Protein AF-A0A2V9IJC0-F1 (afdb_monomer)

Foldseek 3Di:
DVLLVLLVVQVVCVLVVPDPPQFDQDAVTNNRPSDCLCVLLVVLQVQLVVCVVVVQHFPDLVQLLVLLVVLVVQLVVLVVQLVVCVVVVNVVSNLSSLQSLQVSLCRSCVRRVSSSVVQLVVLVVSQVSLLVVLLVCCVVVHSHNSNDFDPVCPPPPPVVRSCNRRVSCSNRNRSSSSSSSSSNSSSVSSVVVVVPDPDPPPDD

Solvent-accessible surface area (backbone atoms only — not comparable to full-atom values): 10208 Å² total; per-residue (Å²): 108,69,59,54,53,49,50,51,52,34,52,50,37,38,76,68,63,51,59,75,62,47,33,44,54,41,74,95,28,68,79,22,66,54,43,72,85,55,45,27,62,55,49,16,30,52,51,33,50,54,35,40,73,72,72,54,60,54,90,42,56,68,58,26,37,50,30,8,52,51,11,45,53,41,28,52,53,12,46,54,39,19,50,50,14,52,76,72,72,35,62,70,44,20,52,50,9,28,50,41,12,28,54,16,23,52,44,28,20,75,41,30,53,64,59,30,48,53,30,44,54,48,23,53,64,53,33,55,61,51,49,53,50,24,54,52,28,46,75,68,65,46,89,32,37,59,32,53,69,61,80,91,43,66,87,48,57,68,68,57,42,45,41,66,64,43,49,47,43,44,70,19,35,50,23,10,48,30,19,20,49,9,38,38,40,10,36,50,50,43,46,56,62,55,70,72,53,76,79,77,77,78,83,127

Mean predicted aligned error: 4.52 Å

Radius of gyration: 18.93 Å; Cα contacts (8 Å, |Δi|>4): 298; chains: 1; bounding box: 48×35×63 Å

Structure (mmCIF, N/CA/C/O backbone):
data_AF-A0A2V9IJC0-F1
#
_entry.id   AF-A0A2V9IJC0-F1
#
loop_
_atom_site.group_PDB
_atom_site.id
_atom_site.type_symbol
_atom_site.label_atom_id
_atom_site.label_alt_id
_atom_site.label_comp_id
_atom_site.label_asym_id
_atom_site.label_entity_id
_atom_site.label_seq_id
_atom_site.pdbx_PDB_ins_code
_atom_site.Cartn_x
_atom_site.Cartn_y
_atom_site.Cartn_z
_atom_site.occupancy
_atom_site.B_iso_or_equiv
_atom_site.auth_seq_id
_atom_site.auth_comp_id
_atom_site.auth_asym_id
_atom_site.auth_atom_id
_atom_site.pdbx_PDB_model_num
ATOM 1 N N . MET A 1 1 ? -0.307 -16.601 2.337 1.00 80.44 1 MET A N 1
ATOM 2 C CA . MET A 1 1 ? -0.518 -17.514 1.191 1.00 80.44 1 MET A CA 1
ATOM 3 C C . MET A 1 1 ? -1.522 -16.965 0.185 1.00 80.44 1 MET A C 1
ATOM 5 O O . MET A 1 1 ? -1.150 -16.854 -0.971 1.00 80.44 1 MET A O 1
ATOM 9 N N . ILE A 1 2 ? -2.721 -16.523 0.591 1.00 91.94 2 ILE A N 1
ATOM 10 C CA . ILE A 1 2 ? -3.730 -15.960 -0.338 1.00 91.94 2 ILE A CA 1
ATOM 11 C C . ILE A 1 2 ? -3.166 -14.824 -1.209 1.00 91.94 2 ILE A C 1
ATOM 13 O O . ILE A 1 2 ? -3.323 -14.850 -2.423 1.00 91.94 2 ILE A O 1
ATOM 17 N N . THR A 1 3 ? -2.427 -13.876 -0.625 1.00 92.12 3 THR A N 1
ATOM 18 C CA . THR A 1 3 ? -1.787 -12.786 -1.383 1.00 92.12 3 THR A CA 1
ATOM 19 C C . THR A 1 3 ? -0.851 -13.288 -2.484 1.00 92.12 3 THR A C 1
ATOM 21 O O . THR A 1 3 ? -0.856 -12.740 -3.584 1.00 92.12 3 THR A O 1
ATOM 24 N N . LEU A 1 4 ? -0.066 -14.335 -2.208 1.00 92.00 4 LEU A N 1
ATOM 25 C CA . LEU A 1 4 ? 0.840 -14.932 -3.188 1.00 92.00 4 LEU A CA 1
ATOM 26 C C . LEU A 1 4 ? 0.047 -15.601 -4.313 1.00 92.00 4 LEU A C 1
ATOM 28 O O . LEU A 1 4 ? 0.342 -15.357 -5.475 1.00 92.00 4 LEU A O 1
ATOM 32 N N . VAL A 1 5 ? -0.997 -16.366 -3.980 1.00 96.06 5 VAL A N 1
ATOM 33 C CA . VAL A 1 5 ? -1.873 -17.003 -4.977 1.00 96.06 5 VAL A CA 1
ATOM 34 C C . VAL A 1 5 ? -2.493 -15.960 -5.905 1.00 96.06 5 VAL A C 1
ATOM 36 O O . VAL A 1 5 ? -2.395 -16.100 -7.118 1.00 96.06 5 VAL A O 1
ATOM 39 N N . VAL A 1 6 ? -3.057 -14.877 -5.358 1.00 96.31 6 VAL A N 1
ATOM 40 C CA . VAL A 1 6 ? -3.632 -13.787 -6.167 1.00 96.31 6 VAL A CA 1
ATOM 41 C C . VAL A 1 6 ? -2.565 -13.119 -7.041 1.00 96.31 6 VAL A C 1
ATOM 43 O O . VAL A 1 6 ? -2.828 -12.818 -8.200 1.00 96.31 6 VAL A O 1
ATOM 46 N N . THR A 1 7 ? -1.355 -12.920 -6.511 1.00 95.75 7 THR A N 1
ATOM 47 C CA . THR A 1 7 ? -0.224 -12.328 -7.249 1.00 95.75 7 THR A CA 1
ATOM 48 C C . THR A 1 7 ? 0.199 -13.203 -8.431 1.00 95.75 7 THR A C 1
ATOM 50 O O . THR A 1 7 ? 0.312 -12.708 -9.549 1.00 95.75 7 THR A O 1
ATOM 53 N N . ILE A 1 8 ? 0.379 -14.508 -8.214 1.00 96.38 8 ILE A N 1
ATOM 54 C CA . ILE A 1 8 ? 0.780 -15.448 -9.270 1.00 96.38 8 ILE A CA 1
ATOM 55 C C . ILE A 1 8 ? -0.340 -15.651 -10.291 1.00 96.38 8 ILE A C 1
ATOM 57 O O . ILE A 1 8 ? -0.069 -15.647 -11.486 1.00 96.38 8 ILE A O 1
ATOM 61 N N . LEU A 1 9 ? -1.596 -15.768 -9.850 1.00 97.44 9 LEU A N 1
ATOM 62 C CA . LEU A 1 9 ? -2.740 -15.896 -10.754 1.00 97.44 9 LEU A CA 1
ATOM 63 C C . LEU A 1 9 ? -2.873 -14.667 -11.656 1.00 97.44 9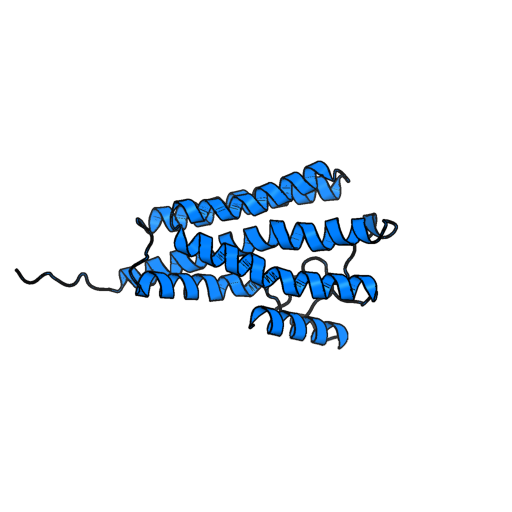 LEU A C 1
ATOM 65 O O . LEU A 1 9 ? -3.092 -14.805 -12.857 1.00 97.44 9 LEU A O 1
ATOM 69 N N . ARG A 1 10 ? -2.702 -13.467 -11.089 1.00 96.56 10 ARG A N 1
ATOM 70 C CA . ARG A 1 10 ? -2.709 -12.227 -11.863 1.00 96.56 10 ARG A CA 1
ATOM 71 C C . ARG A 1 10 ? -1.559 -12.193 -12.868 1.00 96.56 10 ARG A C 1
ATOM 73 O O . ARG A 1 10 ? -1.801 -11.900 -14.033 1.00 96.56 10 ARG A O 1
ATOM 80 N N . LEU A 1 11 ? -0.335 -12.500 -12.429 1.00 96.62 11 LEU A N 1
ATOM 81 C CA . LEU A 1 11 ? 0.834 -12.569 -13.310 1.00 96.62 11 LEU A CA 1
ATOM 82 C C . LEU A 1 11 ? 0.578 -13.523 -14.480 1.00 96.62 11 LEU A C 1
ATOM 84 O O . LEU A 1 11 ? 0.782 -13.154 -15.632 1.00 96.62 11 LEU A O 1
ATOM 88 N N . TYR A 1 12 ? 0.102 -14.730 -14.179 1.00 97.25 12 TYR A N 1
ATOM 89 C CA . TYR A 1 12 ? -0.232 -15.729 -15.183 1.00 97.25 12 TYR A CA 1
ATOM 90 C C . TYR A 1 12 ? -1.291 -15.206 -16.158 1.00 97.25 12 TYR A C 1
ATOM 92 O O . TYR A 1 12 ? -1.081 -15.267 -17.365 1.00 97.25 12 TYR A O 1
ATOM 100 N N . GLY A 1 13 ? -2.382 -14.624 -15.654 1.00 97.00 13 GLY A N 1
ATOM 101 C CA . GLY A 1 13 ? -3.430 -14.053 -16.497 1.00 97.00 13 GLY A CA 1
ATOM 102 C C . GLY A 1 13 ? -2.925 -12.941 -17.421 1.00 97.00 13 GLY A C 1
ATOM 103 O O . GLY A 1 13 ? -3.322 -12.891 -18.581 1.00 97.00 13 GLY A O 1
ATOM 104 N N . GLU A 1 14 ? -2.011 -12.085 -16.956 1.00 96.62 14 GLU A N 1
ATOM 105 C CA . GLU A 1 14 ? -1.386 -11.056 -17.802 1.00 96.62 14 GLU A CA 1
ATOM 106 C C . GLU A 1 14 ? -0.477 -11.658 -18.874 1.00 96.62 14 GLU A C 1
ATOM 108 O O . GLU A 1 14 ? -0.567 -11.261 -20.033 1.00 96.62 14 GLU A O 1
ATOM 113 N N . LEU A 1 15 ? 0.335 -12.658 -18.523 1.00 96.44 15 LEU A N 1
ATOM 114 C CA . LEU A 1 15 ? 1.174 -13.376 -19.489 1.00 96.44 15 LEU A CA 1
ATOM 115 C C . LEU A 1 15 ? 0.344 -14.130 -20.539 1.00 96.44 15 LEU A C 1
ATOM 117 O O . LEU A 1 15 ? 0.795 -14.293 -21.668 1.00 96.44 15 LEU A O 1
ATOM 121 N N . GLN A 1 16 ? -0.860 -14.580 -20.181 1.00 97.31 16 GLN A N 1
ATOM 122 C CA . GLN A 1 16 ? -1.806 -15.228 -21.095 1.00 97.31 16 GLN A CA 1
ATOM 123 C C . GLN A 1 16 ? -2.744 -14.242 -21.813 1.00 97.31 16 GLN A C 1
ATOM 125 O O . GLN A 1 16 ? -3.633 -14.673 -22.544 1.00 97.31 16 GLN A O 1
ATOM 130 N N . GLY A 1 17 ? -2.590 -12.930 -21.604 1.00 95.50 17 GLY A N 1
ATOM 131 C CA . GLY A 1 17 ? -3.407 -11.920 -22.277 1.00 95.50 17 GLY A CA 1
ATOM 132 C C . GLY A 1 17 ? -4.894 -11.963 -21.908 1.00 95.50 17 GLY A C 1
ATOM 133 O O . GLY A 1 17 ? -5.742 -11.684 -22.755 1.00 95.50 17 GLY A O 1
ATOM 134 N N . TRP A 1 18 ? -5.234 -12.324 -20.666 1.00 97.38 18 TRP A N 1
ATOM 135 C CA . TRP A 1 18 ? -6.625 -12.320 -20.200 1.00 97.38 18 TRP A CA 1
ATOM 136 C C . TRP A 1 18 ? -7.278 -10.934 -20.387 1.00 97.38 18 TRP A C 1
ATOM 138 O O . TRP A 1 18 ? -6.604 -9.903 -20.317 1.00 97.38 18 TRP A O 1
ATOM 148 N N . PRO A 1 19 ? -8.599 -10.868 -20.626 1.00 95.25 19 PRO A N 1
ATOM 149 C CA . PRO A 1 19 ? -9.255 -9.608 -20.949 1.00 95.25 19 PRO A CA 1
ATOM 150 C C . PRO A 1 19 ? -9.450 -8.708 -19.720 1.00 95.25 19 PRO A C 1
ATOM 152 O O . PRO A 1 19 ? -9.565 -9.163 -18.577 1.00 95.25 19 PRO A O 1
ATOM 155 N N . LYS A 1 20 ? -9.589 -7.399 -19.966 1.00 93.50 20 LYS A N 1
ATOM 156 C CA . LYS A 1 20 ? -10.142 -6.459 -18.978 1.00 93.50 20 LYS A CA 1
ATOM 157 C C . LYS A 1 20 ? -11.601 -6.846 -18.657 1.00 93.50 20 LYS A C 1
ATOM 159 O O . LYS A 1 20 ? -12.305 -7.296 -19.557 1.00 93.50 20 LYS A O 1
ATOM 164 N N . PRO A 1 21 ? -12.081 -6.654 -17.414 1.00 94.25 21 PRO A N 1
ATOM 165 C CA . PRO A 1 21 ? -11.411 -5.985 -16.294 1.00 94.25 21 PRO A CA 1
ATOM 166 C C . PRO A 1 21 ? -10.588 -6.923 -15.386 1.00 94.25 21 PRO A C 1
ATOM 168 O O . PRO A 1 21 ? -10.133 -6.491 -14.326 1.00 94.25 21 PRO A O 1
ATOM 171 N N . TRP A 1 22 ? -10.397 -8.196 -15.754 1.00 94.25 22 TRP A N 1
ATOM 172 C CA . TRP A 1 22 ? -9.750 -9.186 -14.883 1.00 94.25 22 TRP A CA 1
ATOM 173 C C . TRP A 1 22 ? -8.284 -8.872 -14.621 1.00 94.25 22 TRP A C 1
ATOM 175 O O . TRP A 1 22 ? -7.851 -8.906 -13.469 1.00 94.25 22 TRP A O 1
ATOM 185 N N . VAL A 1 23 ? -7.551 -8.518 -15.676 1.00 95.56 23 VAL A N 1
ATOM 186 C CA . VAL A 1 23 ? -6.142 -8.122 -15.618 1.00 95.56 23 VAL A CA 1
ATOM 187 C C . VAL A 1 23 ? -5.902 -6.810 -16.368 1.00 95.56 23 VAL A C 1
ATOM 189 O O . VAL A 1 23 ? -6.733 -6.364 -17.162 1.00 95.56 23 VAL A O 1
ATOM 192 N N . SER A 1 24 ? -4.772 -6.157 -16.090 1.00 93.19 24 SER A N 1
ATOM 193 C CA . SER A 1 24 ? -4.357 -4.929 -16.771 1.00 93.19 24 SER A CA 1
ATOM 194 C C . SER A 1 24 ? -2.865 -4.698 -16.575 1.00 93.19 24 SER A C 1
ATOM 196 O O . SER A 1 24 ? -2.385 -4.732 -15.442 1.00 93.19 24 SER A O 1
ATOM 198 N N . THR A 1 25 ? -2.169 -4.391 -17.669 1.00 92.19 25 THR A N 1
ATOM 199 C CA . THR A 1 25 ? -0.733 -4.074 -17.701 1.00 92.19 25 THR A CA 1
ATOM 200 C C . THR A 1 25 ? -0.427 -2.604 -17.394 1.00 92.19 25 THR A C 1
ATOM 202 O O . THR A 1 25 ? 0.735 -2.211 -17.350 1.00 92.19 25 THR A O 1
ATOM 205 N N . ALA A 1 26 ? -1.455 -1.775 -17.175 1.00 87.88 26 ALA A N 1
ATOM 206 C CA . ALA A 1 26 ? -1.282 -0.363 -16.843 1.00 87.88 26 ALA A CA 1
ATOM 207 C C . ALA A 1 26 ? -0.565 -0.171 -15.495 1.00 87.88 26 ALA A C 1
ATOM 209 O O . ALA A 1 26 ? -0.690 -1.000 -14.589 1.00 87.88 26 ALA A O 1
ATOM 210 N N . ALA A 1 27 ? 0.113 0.969 -15.334 1.00 80.06 27 ALA A N 1
ATOM 211 C CA . ALA A 1 27 ? 0.754 1.367 -14.082 1.00 80.06 27 ALA A CA 1
ATOM 212 C C . ALA A 1 27 ? -0.215 1.276 -12.888 1.00 80.06 27 ALA A C 1
ATOM 214 O O . ALA A 1 27 ? -1.404 1.594 -12.995 1.00 80.06 27 ALA A O 1
ATOM 215 N N . GLY A 1 28 ? 0.275 0.780 -11.748 1.00 76.50 28 GLY A N 1
ATOM 216 C CA . GLY A 1 28 ? -0.560 0.525 -10.565 1.00 76.50 28 GLY A CA 1
ATOM 217 C C . GLY A 1 28 ? -1.644 -0.546 -10.772 1.00 76.50 28 GLY A C 1
ATOM 218 O O . GLY A 1 28 ? -2.472 -0.773 -9.891 1.00 76.50 28 GLY A O 1
ATOM 219 N N . GLY A 1 29 ? -1.652 -1.219 -11.924 1.00 76.69 29 GLY A N 1
ATOM 220 C CA . GLY A 1 29 ? -2.562 -2.299 -12.255 1.00 76.69 29 GLY A CA 1
ATOM 221 C C . GLY A 1 29 ? -3.944 -1.875 -12.749 1.00 76.69 29 GLY A C 1
ATOM 222 O O . GLY A 1 29 ? -4.801 -2.749 -12.870 1.00 76.69 29 GLY A O 1
ATOM 223 N N . GLY A 1 30 ? -4.182 -0.582 -13.003 1.00 83.56 30 GLY A N 1
ATOM 224 C CA . GLY A 1 30 ? -5.377 -0.058 -13.685 1.00 83.56 30 GLY A CA 1
ATOM 225 C C . GLY A 1 30 ? -6.738 -0.458 -13.100 1.00 83.56 30 GLY A C 1
ATOM 226 O O . GLY A 1 30 ? -7.705 -0.537 -13.849 1.00 83.56 30 GLY A O 1
ATOM 227 N N . GLY A 1 31 ? -6.811 -0.768 -11.801 1.00 86.19 31 GLY A N 1
ATOM 228 C CA . GLY A 1 31 ? -8.049 -1.227 -11.159 1.00 86.19 31 GLY A CA 1
ATOM 229 C C . GLY A 1 31 ? -8.465 -2.661 -11.510 1.00 86.19 31 GLY A C 1
ATOM 230 O O . GLY A 1 31 ? -9.632 -3.001 -11.340 1.00 86.19 31 GLY A O 1
ATOM 231 N N . ALA A 1 32 ? -7.539 -3.498 -11.992 1.00 92.12 32 ALA A N 1
ATOM 232 C CA . ALA A 1 32 ? -7.809 -4.900 -12.304 1.00 92.12 32 ALA A CA 1
ATOM 233 C C . ALA A 1 32 ? -8.462 -5.646 -11.127 1.00 92.12 32 ALA A C 1
ATOM 235 O O . ALA A 1 32 ? -8.029 -5.518 -9.975 1.00 92.12 32 ALA A O 1
ATOM 236 N N . VAL A 1 33 ? -9.481 -6.458 -11.425 1.00 94.19 33 VAL A N 1
ATOM 237 C CA . VAL A 1 33 ? -10.228 -7.230 -10.416 1.00 94.19 33 VAL A CA 1
ATOM 238 C C . VAL A 1 33 ? -9.324 -8.255 -9.733 1.00 94.19 33 VAL A C 1
ATOM 240 O O . VAL A 1 33 ? -9.366 -8.402 -8.510 1.00 94.19 33 VAL A O 1
ATOM 243 N N . LEU A 1 34 ? -8.448 -8.923 -10.491 1.00 93.62 34 LEU A N 1
ATOM 244 C CA . LEU A 1 34 ? -7.412 -9.780 -9.919 1.00 93.62 34 LEU A CA 1
ATOM 245 C C . LEU A 1 34 ? -6.285 -8.899 -9.390 1.00 93.62 34 LEU A C 1
ATOM 247 O O . LEU A 1 34 ? -5.272 -8.697 -10.044 1.00 93.62 34 LEU A O 1
ATOM 251 N N . GLY A 1 35 ? -6.474 -8.340 -8.200 1.00 91.94 35 GLY A N 1
ATOM 252 C CA . GLY A 1 35 ? -5.526 -7.427 -7.581 1.00 91.94 35 GLY A CA 1
ATOM 253 C C . GLY A 1 35 ? -5.479 -7.601 -6.072 1.00 91.94 35 GLY A C 1
ATOM 254 O O . GLY A 1 35 ? -6.496 -7.670 -5.389 1.00 91.94 35 GLY A O 1
ATOM 255 N N . ILE A 1 36 ? -4.274 -7.610 -5.510 1.00 94.31 36 ILE A N 1
ATOM 256 C CA . ILE A 1 36 ? -4.108 -7.650 -4.051 1.00 94.31 36 ILE A CA 1
ATOM 257 C C . ILE A 1 36 ? -4.482 -6.323 -3.369 1.00 94.31 36 ILE A C 1
ATOM 259 O O . ILE A 1 36 ? -4.541 -6.266 -2.143 1.00 94.31 36 ILE A O 1
ATOM 263 N N . SER A 1 37 ? -4.753 -5.265 -4.143 1.00 94.19 37 SER A N 1
ATOM 264 C CA . SER A 1 37 ? -5.287 -3.979 -3.673 1.00 94.19 37 SER A CA 1
ATOM 265 C C . SER A 1 37 ? -6.674 -4.107 -3.038 1.00 94.19 37 SER A C 1
ATOM 267 O O . SER A 1 37 ? -7.031 -3.279 -2.206 1.00 94.19 37 SER A O 1
ATOM 269 N N . TRP A 1 38 ? -7.434 -5.155 -3.369 1.00 96.06 38 TRP A N 1
ATOM 270 C CA . TRP A 1 38 ? -8.763 -5.410 -2.802 1.00 96.06 38 TRP A CA 1
ATOM 271 C C . TRP A 1 38 ? -8.712 -6.152 -1.463 1.00 96.06 38 TRP A C 1
ATOM 273 O O . TRP A 1 38 ? -9.613 -6.030 -0.639 1.00 96.06 38 TRP A O 1
ATOM 283 N N . LEU A 1 39 ? -7.637 -6.899 -1.203 1.00 96.69 39 LEU A N 1
ATOM 284 C CA . LEU A 1 39 ? -7.523 -7.753 -0.021 1.00 96.69 39 LEU A CA 1
ATOM 285 C C . LEU A 1 39 ? -7.628 -7.016 1.329 1.00 96.69 39 LEU A C 1
ATOM 287 O O . LEU A 1 39 ? -8.193 -7.606 2.248 1.00 96.69 39 LEU A O 1
ATOM 291 N N . PRO A 1 40 ? -7.159 -5.762 1.504 1.00 97.94 40 PRO A N 1
ATOM 292 C CA . PRO A 1 40 ? -7.382 -5.012 2.743 1.00 97.94 40 PRO A CA 1
ATOM 293 C C . PRO A 1 40 ? -8.866 -4.818 3.089 1.00 97.94 40 PRO A C 1
ATOM 295 O O . PRO A 1 40 ? -9.206 -4.794 4.268 1.00 97.94 40 PRO A O 1
ATOM 298 N N . ILE A 1 41 ? -9.751 -4.748 2.088 1.00 97.88 41 ILE A N 1
ATOM 299 C CA . ILE A 1 41 ? -11.206 -4.615 2.279 1.00 97.88 41 ILE A CA 1
ATOM 300 C C . ILE A 1 41 ? -11.788 -5.874 2.938 1.00 97.88 41 ILE A C 1
ATOM 302 O O . ILE A 1 41 ? -12.735 -5.783 3.709 1.00 97.88 41 ILE A O 1
ATOM 306 N N . ILE A 1 42 ? -11.194 -7.042 2.674 1.00 97.75 42 ILE A N 1
ATOM 307 C CA . ILE A 1 42 ? -11.632 -8.339 3.208 1.00 97.75 42 ILE A CA 1
ATOM 308 C C . ILE A 1 42 ? -10.906 -8.652 4.522 1.00 97.75 42 ILE A C 1
ATOM 310 O O . ILE A 1 42 ? -11.527 -8.962 5.541 1.00 97.75 42 ILE A O 1
ATOM 314 N N . PHE A 1 43 ? -9.575 -8.555 4.521 1.00 98.00 43 PHE A N 1
ATOM 315 C CA . PHE A 1 43 ? -8.767 -8.929 5.677 1.00 98.00 43 PHE A CA 1
ATOM 316 C C . PHE A 1 43 ? -8.809 -7.905 6.808 1.00 98.00 43 PHE A C 1
ATOM 318 O O . PHE A 1 43 ? -8.650 -8.297 7.959 1.00 98.00 43 PHE A O 1
ATOM 325 N N . GLY A 1 44 ? -9.078 -6.628 6.521 1.00 98.12 44 GLY A N 1
ATOM 326 C CA . GLY A 1 44 ? -9.323 -5.614 7.548 1.00 98.12 44 GLY A CA 1
ATOM 327 C C . GLY A 1 44 ? -10.449 -6.023 8.504 1.00 98.12 44 GLY A C 1
ATOM 328 O O . GLY A 1 44 ? -10.185 -6.213 9.694 1.00 98.12 44 GLY A O 1
ATOM 329 N N . PRO A 1 45 ? -11.678 -6.245 8.000 1.00 98.31 45 PRO A N 1
ATOM 330 C CA . PRO A 1 45 ? -12.787 -6.817 8.762 1.00 98.31 45 PRO A CA 1
ATOM 331 C C . PRO A 1 45 ? -12.459 -8.147 9.429 1.00 98.31 45 PRO A C 1
ATOM 333 O O . PRO A 1 45 ? -12.715 -8.298 10.619 1.00 98.31 45 PRO A O 1
ATOM 336 N N . TYR A 1 46 ? -11.861 -9.094 8.702 1.00 98.19 46 TYR A N 1
ATOM 337 C CA . TYR A 1 46 ? -11.519 -10.403 9.265 1.00 98.19 46 TYR A CA 1
ATOM 338 C C . TYR A 1 46 ? -10.593 -10.289 10.489 1.00 98.19 46 TYR A C 1
ATOM 340 O O . TYR A 1 46 ? -10.877 -10.877 11.534 1.00 98.19 46 TYR A O 1
ATOM 348 N N . PHE A 1 47 ? -9.515 -9.503 10.401 1.00 98.25 47 PHE A N 1
ATOM 349 C CA . PHE A 1 47 ? -8.602 -9.293 11.527 1.00 98.25 47 PHE A CA 1
ATOM 350 C C . PHE A 1 47 ? -9.278 -8.544 12.676 1.00 98.25 47 PHE A C 1
ATOM 352 O O . PHE A 1 47 ? -9.119 -8.939 13.829 1.00 98.25 47 PHE A O 1
ATOM 359 N N . ALA A 1 48 ? -10.066 -7.512 12.377 1.00 97.88 48 ALA A N 1
ATOM 360 C CA . ALA A 1 48 ? -10.775 -6.736 13.391 1.00 97.88 48 ALA A CA 1
ATOM 361 C C . ALA A 1 48 ? -11.802 -7.586 14.166 1.00 97.88 48 ALA A C 1
ATOM 363 O O . ALA A 1 48 ? -11.866 -7.532 15.396 1.00 97.88 48 ALA A O 1
ATOM 364 N N . LEU A 1 49 ? -12.559 -8.437 13.467 1.00 97.19 49 LEU A N 1
ATOM 365 C CA . LEU A 1 49 ? -13.508 -9.366 14.084 1.00 97.19 49 LEU A CA 1
ATOM 366 C C . LEU A 1 49 ? -12.802 -10.445 14.911 1.00 97.19 49 LEU A C 1
ATOM 368 O O . LEU A 1 49 ? -13.263 -10.782 16.000 1.00 97.19 49 LEU A O 1
ATOM 372 N N . LYS A 1 50 ? -11.654 -10.951 14.446 1.00 97.38 50 LYS A N 1
ATOM 373 C CA . LYS A 1 50 ? -10.860 -11.920 15.211 1.00 97.38 50 LYS A CA 1
ATOM 374 C C . LYS A 1 50 ? -10.303 -11.317 16.506 1.00 97.38 50 LYS A C 1
ATOM 376 O O . LYS A 1 50 ? -10.411 -11.950 17.550 1.00 97.38 50 LYS A O 1
ATOM 381 N N . LEU A 1 51 ? -9.763 -10.097 16.444 1.00 97.06 51 LEU A N 1
ATOM 382 C CA . LEU A 1 51 ? -9.244 -9.372 17.612 1.00 97.06 51 LEU A CA 1
ATOM 383 C C . LEU A 1 51 ? -10.355 -9.048 18.619 1.00 97.06 51 LEU A C 1
ATOM 385 O O . LEU A 1 51 ? -10.226 -9.326 19.810 1.00 97.06 51 LEU A O 1
ATOM 389 N N . THR A 1 52 ? -11.491 -8.537 18.143 1.00 95.56 52 THR A N 1
ATOM 390 C CA . THR A 1 52 ? -12.632 -8.250 19.029 1.00 95.56 52 THR A CA 1
ATOM 391 C C . THR A 1 52 ? -13.233 -9.510 19.638 1.00 95.56 52 THR A C 1
ATOM 393 O O . THR A 1 52 ? -13.672 -9.476 20.787 1.00 95.56 52 THR A O 1
ATOM 396 N N . GLY A 1 53 ? -13.217 -10.630 18.910 1.00 93.38 53 GLY A N 1
ATOM 397 C CA . GLY A 1 53 ? -13.594 -11.944 19.426 1.00 93.38 53 GLY A CA 1
ATOM 398 C C . GLY A 1 53 ? -12.727 -12.408 20.601 1.00 93.38 53 GLY A C 1
ATOM 399 O O . GLY A 1 53 ? -13.239 -13.088 21.483 1.00 93.38 53 GLY A O 1
ATOM 400 N N . SER A 1 54 ? -11.459 -11.987 20.662 1.00 94.44 54 SER A N 1
ATOM 401 C CA . SER A 1 54 ? -10.555 -12.233 21.796 1.00 94.44 54 SER A CA 1
ATOM 402 C C . SER A 1 54 ? -10.556 -11.115 22.848 1.00 94.44 54 SER A C 1
ATOM 404 O O . SER A 1 54 ? -9.652 -11.057 23.675 1.00 94.44 54 SER A O 1
ATOM 406 N N . GLY A 1 55 ? -11.530 -10.200 22.814 1.00 92.69 55 GLY A N 1
ATOM 407 C CA . GLY A 1 55 ? -11.636 -9.085 23.763 1.00 92.69 55 GLY A CA 1
ATOM 408 C C . GLY A 1 55 ? -10.742 -7.878 23.452 1.00 92.69 55 GLY A C 1
ATOM 409 O O . GLY A 1 55 ? -10.808 -6.876 24.160 1.00 92.69 55 GLY A O 1
ATOM 410 N N . ASP A 1 56 ? -9.956 -7.924 22.375 1.00 94.12 56 ASP A N 1
ATOM 411 C CA . ASP A 1 56 ? -9.123 -6.810 21.924 1.00 94.12 56 ASP A CA 1
ATOM 412 C C . ASP A 1 56 ? -9.918 -5.944 20.942 1.00 94.12 56 ASP A C 1
ATOM 414 O O . ASP A 1 56 ? -9.992 -6.208 19.742 1.00 94.12 56 ASP A O 1
ATOM 418 N N . ALA A 1 57 ? -10.568 -4.918 21.479 1.00 93.44 57 ALA A N 1
ATOM 419 C CA . ALA A 1 57 ? -11.399 -3.987 20.735 1.00 93.44 57 ALA A CA 1
ATOM 420 C C . ALA A 1 57 ? -10.907 -2.545 20.947 1.00 93.44 57 ALA A C 1
ATOM 422 O O . ALA A 1 57 ? -10.280 -2.249 21.967 1.00 93.44 57 ALA A O 1
ATOM 423 N N . PRO A 1 58 ? -11.214 -1.606 20.033 1.00 93.50 58 PRO A N 1
ATOM 424 C CA . PRO A 1 58 ? -10.827 -0.220 20.232 1.00 93.50 58 PRO A CA 1
ATOM 425 C C . PRO A 1 58 ? -11.566 0.354 21.445 1.00 93.50 58 PRO A C 1
ATOM 427 O O . PRO A 1 58 ? -12.749 0.062 21.657 1.00 93.50 58 PRO A O 1
ATOM 430 N N . ALA A 1 59 ? -10.887 1.231 22.190 1.00 89.69 59 ALA A N 1
ATOM 431 C CA . ALA A 1 59 ? -11.457 1.902 23.362 1.00 89.69 59 ALA A CA 1
ATOM 432 C C . ALA A 1 59 ? -12.714 2.725 23.020 1.00 89.69 59 ALA A C 1
ATOM 434 O O . ALA A 1 59 ? -13.617 2.859 23.837 1.00 89.69 59 ALA A O 1
ATOM 435 N N . GLY A 1 60 ? -12.797 3.247 21.792 1.00 91.44 60 GLY A N 1
ATOM 436 C CA . GLY A 1 60 ? -13.981 3.936 21.291 1.00 91.44 60 GLY A CA 1
ATOM 437 C C . GLY A 1 60 ? -14.132 3.785 19.783 1.00 91.44 60 GLY A C 1
ATOM 438 O O . GLY A 1 60 ? -13.230 4.142 19.022 1.00 91.44 60 GLY A O 1
ATOM 439 N N . ASN A 1 61 ? -15.299 3.305 19.345 1.00 93.00 61 ASN A N 1
ATOM 440 C CA . ASN A 1 61 ? -15.592 3.074 17.926 1.00 93.00 61 ASN A CA 1
ATOM 441 C C . ASN A 1 61 ? -15.495 4.371 17.101 1.00 93.00 61 ASN A C 1
ATOM 443 O O . ASN A 1 61 ? -14.894 4.368 16.032 1.00 93.00 61 ASN A O 1
ATOM 447 N N . GLY A 1 62 ? -16.022 5.490 17.615 1.00 93.69 62 GLY A N 1
ATOM 448 C CA . GLY A 1 62 ? -15.980 6.784 16.921 1.00 93.69 62 GLY A CA 1
ATOM 449 C C . GLY A 1 62 ? -14.554 7.292 16.694 1.00 93.69 62 GLY A C 1
ATOM 450 O O . GLY A 1 62 ? -14.205 7.659 15.577 1.00 93.69 62 GLY A O 1
ATOM 451 N N . LYS A 1 63 ? -13.696 7.224 17.723 1.00 95.50 63 LYS A N 1
ATOM 452 C CA . LYS A 1 63 ? -12.273 7.584 17.607 1.00 95.50 63 LYS A CA 1
ATOM 453 C C . LYS A 1 63 ? -11.542 6.672 16.617 1.00 95.50 63 LYS A C 1
ATOM 455 O O . LYS A 1 63 ? -10.743 7.160 15.825 1.00 95.50 63 LYS A O 1
ATOM 460 N N . ALA A 1 64 ? -11.828 5.369 16.636 1.00 96.81 64 ALA A N 1
ATOM 461 C CA . ALA A 1 64 ? -11.209 4.409 15.724 1.00 96.81 64 ALA A CA 1
ATOM 462 C C . ALA A 1 64 ? -11.588 4.640 14.259 1.00 96.81 64 ALA A C 1
ATOM 464 O O . ALA A 1 64 ? -10.708 4.655 13.397 1.00 96.81 64 ALA A O 1
ATOM 465 N N . ILE A 1 65 ? -12.867 4.894 13.985 1.00 97.88 65 ILE A N 1
ATOM 466 C CA . ILE A 1 65 ? -13.343 5.244 12.643 1.00 97.88 65 ILE A CA 1
ATOM 467 C C . ILE A 1 65 ? -12.747 6.591 12.214 1.00 97.88 65 ILE A C 1
ATOM 469 O O . ILE A 1 65 ? -12.144 6.681 11.147 1.00 97.88 65 ILE A O 1
ATOM 473 N N . GLY A 1 66 ? -12.840 7.617 13.067 1.00 98.06 66 GLY A N 1
ATOM 474 C CA . GLY A 1 66 ? -12.338 8.962 12.779 1.00 98.06 66 GLY A CA 1
ATOM 475 C C . GLY A 1 66 ? -10.845 8.987 12.447 1.00 98.06 66 GLY A C 1
ATOM 476 O O . GLY A 1 66 ? -10.458 9.552 11.429 1.00 98.06 66 GLY A O 1
ATOM 477 N N . LEU A 1 67 ? -10.004 8.307 13.237 1.00 98.25 67 LEU A N 1
ATOM 478 C CA . LEU A 1 67 ? -8.569 8.207 12.942 1.00 98.25 67 LEU A CA 1
ATOM 479 C C . LEU A 1 67 ? -8.266 7.340 11.710 1.00 98.25 67 LEU A C 1
ATOM 481 O O . LEU A 1 67 ? -7.279 7.595 11.024 1.00 98.25 67 LEU A O 1
ATOM 485 N N . SER A 1 68 ? -9.114 6.362 11.382 1.00 98.06 68 SER A N 1
ATOM 486 C CA . SER A 1 68 ? -8.968 5.590 10.140 1.00 98.06 68 SER A CA 1
ATOM 487 C C . SER A 1 68 ? -9.198 6.462 8.901 1.00 98.06 68 SER A C 1
ATOM 489 O O . SER A 1 68 ? -8.400 6.426 7.963 1.00 98.06 68 SER A O 1
ATOM 491 N N . PHE A 1 69 ? -10.226 7.314 8.924 1.00 98.56 69 PHE A N 1
ATOM 492 C CA . PHE A 1 69 ? -10.477 8.291 7.860 1.00 98.56 69 PHE A CA 1
ATOM 493 C C . PHE A 1 69 ? -9.463 9.444 7.845 1.00 98.56 69 PHE A C 1
ATOM 495 O O . PHE A 1 69 ? -9.069 9.884 6.767 1.00 98.56 69 PHE A O 1
ATOM 502 N N . ALA A 1 70 ? -8.969 9.893 9.002 1.00 98.56 70 ALA A N 1
ATOM 503 C CA . ALA A 1 70 ? -7.858 10.847 9.054 1.00 98.56 70 ALA A CA 1
ATOM 504 C C . ALA A 1 70 ? -6.593 10.262 8.398 1.00 98.56 70 ALA A C 1
ATOM 506 O O . ALA A 1 70 ? -5.919 10.947 7.630 1.00 98.56 70 ALA A O 1
ATOM 507 N N . GLY A 1 71 ? -6.321 8.971 8.622 1.00 98.56 71 GLY A N 1
ATOM 508 C CA . GLY A 1 71 ? -5.286 8.226 7.905 1.00 98.56 71 GLY A CA 1
ATOM 509 C C . GLY A 1 71 ? -5.472 8.270 6.388 1.00 98.56 71 GLY A C 1
ATOM 510 O O . GLY A 1 71 ? -4.514 8.516 5.663 1.00 98.56 71 GLY A O 1
ATOM 511 N N . LEU A 1 72 ? -6.703 8.117 5.892 1.00 98.62 72 LEU A N 1
ATOM 512 C CA . LEU A 1 72 ? -6.998 8.238 4.461 1.00 98.62 72 LEU A CA 1
ATOM 513 C C . LEU A 1 72 ? -6.734 9.640 3.919 1.00 98.62 72 LEU A C 1
ATOM 515 O O . LEU A 1 72 ? -6.143 9.761 2.849 1.00 98.62 72 LEU A O 1
ATOM 519 N N . ALA A 1 73 ? -7.108 10.687 4.654 1.00 98.56 73 ALA A N 1
ATOM 520 C CA . ALA A 1 73 ? -6.811 12.057 4.247 1.00 98.56 73 ALA A CA 1
ATOM 521 C C . ALA A 1 73 ? -5.295 12.280 4.096 1.00 98.56 73 ALA A C 1
ATOM 523 O O . ALA A 1 73 ? -4.843 12.775 3.065 1.00 98.56 73 ALA A O 1
ATOM 524 N N . VAL A 1 74 ? -4.495 11.838 5.073 1.00 98.69 74 VAL A N 1
ATOM 525 C CA . VAL A 1 74 ? -3.025 11.949 5.013 1.00 98.69 74 VAL A CA 1
ATOM 526 C C . VAL A 1 74 ? -2.435 11.085 3.896 1.00 98.69 74 VAL A C 1
ATOM 528 O O . VAL A 1 74 ? -1.526 11.533 3.199 1.00 98.69 74 VAL A O 1
ATOM 531 N N . LEU A 1 75 ? -2.977 9.884 3.668 1.00 98.44 75 LEU A N 1
ATOM 532 C CA . LEU A 1 75 ? -2.576 9.019 2.557 1.00 98.44 75 LEU A CA 1
ATOM 533 C C . LEU A 1 75 ? -2.792 9.722 1.208 1.00 98.44 75 LEU A C 1
ATOM 535 O O . LEU A 1 75 ? -1.889 9.742 0.377 1.00 98.44 75 LEU A O 1
ATOM 539 N N . VAL A 1 76 ? -3.960 10.335 1.001 1.00 98.25 76 VAL A N 1
ATOM 540 C CA . VAL A 1 76 ? -4.292 11.070 -0.230 1.00 98.25 76 VAL A CA 1
ATOM 541 C C . VAL A 1 76 ? -3.376 12.282 -0.416 1.00 98.25 76 VAL A C 1
ATOM 543 O O . VAL A 1 76 ? -2.825 12.466 -1.501 1.00 98.25 76 VAL A O 1
ATOM 546 N N . LEU A 1 77 ? -3.145 13.068 0.641 1.00 98.31 77 LEU A N 1
ATOM 547 C CA . LEU A 1 77 ? -2.216 14.205 0.604 1.00 98.31 77 LEU A CA 1
ATOM 548 C C . LEU A 1 77 ? -0.788 13.764 0.252 1.00 98.31 77 LEU A C 1
ATOM 550 O O . LEU A 1 77 ? -0.156 14.369 -0.614 1.00 98.31 77 LEU A O 1
ATOM 554 N N . GLY A 1 78 ? -0.300 12.678 0.856 1.00 98.25 78 GLY A N 1
ATOM 555 C CA . GLY A 1 78 ? 0.991 12.082 0.507 1.00 98.25 78 GLY A CA 1
ATOM 556 C C . GLY A 1 78 ? 1.051 11.628 -0.954 1.00 98.25 78 GLY A C 1
ATOM 557 O O . GLY A 1 78 ? 2.062 11.845 -1.619 1.00 98.25 78 GLY A O 1
ATOM 558 N N . GLY A 1 79 ? -0.050 11.089 -1.484 1.00 96.56 79 GLY A N 1
ATOM 559 C CA . GLY A 1 79 ? -0.185 10.722 -2.895 1.00 96.56 79 GLY A CA 1
ATOM 560 C C . GLY A 1 79 ? -0.051 11.915 -3.841 1.00 96.56 79 GLY A C 1
ATOM 561 O O . GLY A 1 79 ? 0.681 11.827 -4.825 1.00 96.56 79 GLY A O 1
ATOM 562 N N . PHE A 1 80 ? -0.674 13.054 -3.521 1.00 97.44 80 PHE A N 1
ATOM 563 C CA . PHE A 1 80 ? -0.500 14.290 -4.295 1.00 97.44 80 PHE A CA 1
ATOM 564 C C . PHE A 1 80 ? 0.949 14.787 -4.275 1.00 97.44 80 PHE A C 1
ATOM 566 O O . PHE A 1 80 ? 1.474 15.185 -5.316 1.00 97.44 80 PHE A O 1
ATOM 573 N N . VAL A 1 81 ? 1.612 14.737 -3.116 1.00 97.75 81 VAL A N 1
ATOM 574 C CA . VAL A 1 81 ? 3.031 15.109 -2.985 1.00 97.75 81 VAL A CA 1
ATOM 575 C C . VAL A 1 81 ? 3.917 14.172 -3.810 1.00 97.75 81 VAL A C 1
ATOM 577 O O . VAL A 1 81 ? 4.764 14.650 -4.566 1.00 97.75 81 VAL A O 1
ATOM 580 N N . ALA A 1 82 ? 3.680 12.859 -3.724 1.00 95.38 82 ALA A N 1
ATOM 581 C CA . ALA A 1 82 ? 4.425 11.850 -4.470 1.00 95.38 82 ALA A CA 1
ATOM 582 C C . ALA A 1 82 ? 4.259 12.038 -5.983 1.00 95.38 82 ALA A C 1
ATOM 584 O O . ALA A 1 82 ? 5.246 12.086 -6.714 1.00 95.38 82 ALA A O 1
ATOM 585 N N . PHE A 1 83 ? 3.016 12.212 -6.441 1.00 92.56 83 PHE A N 1
ATOM 586 C CA . PHE A 1 83 ? 2.691 12.443 -7.846 1.00 92.56 83 PHE A CA 1
ATOM 587 C C . PHE A 1 83 ? 3.323 13.731 -8.370 1.00 92.56 83 PHE A C 1
ATOM 589 O O . PHE A 1 83 ? 3.953 13.715 -9.427 1.00 92.56 83 PHE A O 1
ATOM 596 N N . LYS A 1 84 ? 3.220 14.833 -7.61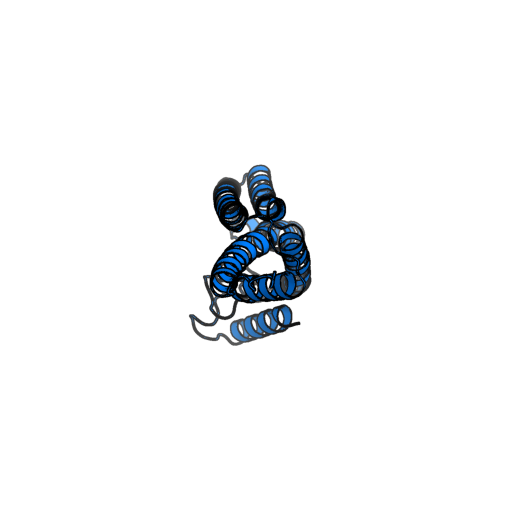5 1.00 94.94 84 LYS A N 1
ATOM 597 C CA . LYS A 1 84 ? 3.864 16.098 -7.975 1.00 94.94 84 LYS A CA 1
ATOM 598 C C . LYS A 1 84 ? 5.373 15.913 -8.109 1.00 94.94 84 LYS A C 1
ATOM 600 O O . LYS A 1 84 ? 5.909 16.237 -9.162 1.0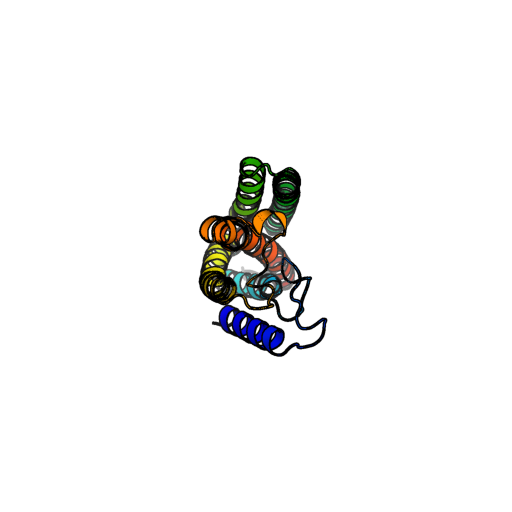0 94.94 84 LYS A O 1
ATOM 605 N N . GLY A 1 85 ? 6.024 15.331 -7.099 1.00 93.12 85 GLY A N 1
ATOM 606 C CA . GLY A 1 85 ? 7.464 15.072 -7.115 1.00 93.12 85 GLY A CA 1
ATOM 607 C C . GLY A 1 85 ? 7.903 14.171 -8.262 1.00 93.12 85 GLY A C 1
ATOM 608 O O . GLY A 1 85 ? 8.889 14.475 -8.928 1.00 93.12 85 GLY A O 1
ATOM 609 N N . ALA A 1 86 ? 7.138 13.117 -8.552 1.00 88.75 86 ALA A N 1
ATOM 610 C CA . ALA A 1 86 ? 7.376 12.285 -9.717 1.00 88.75 86 ALA A CA 1
ATOM 611 C C . ALA A 1 86 ? 7.257 13.134 -10.986 1.00 88.75 86 ALA A C 1
ATOM 613 O O . ALA A 1 86 ? 8.229 13.231 -11.725 1.00 88.75 86 ALA A O 1
ATOM 614 N N . SER A 1 87 ? 6.112 13.782 -11.235 1.00 88.00 87 SER A N 1
ATOM 615 C CA . SER A 1 87 ? 5.818 14.560 -12.455 1.00 88.00 87 SER A CA 1
ATOM 616 C C . SER A 1 87 ? 6.823 15.681 -12.747 1.00 88.00 87 SER A C 1
ATOM 618 O O . SER A 1 87 ? 7.141 15.917 -13.908 1.00 88.00 87 SER A O 1
ATOM 620 N N . SER A 1 88 ? 7.381 16.313 -11.711 1.00 90.00 88 SER A N 1
ATOM 621 C CA . SER A 1 88 ? 8.382 17.378 -11.835 1.00 90.00 88 SER A CA 1
ATOM 622 C C . SER A 1 88 ? 9.829 16.877 -11.916 1.00 90.00 88 SER A C 1
ATOM 624 O O . SER A 1 88 ? 10.747 17.692 -11.948 1.00 90.00 88 SER A O 1
ATOM 626 N N . GLY A 1 89 ? 10.063 15.558 -11.893 1.00 85.75 89 GLY A N 1
ATOM 627 C CA . GLY A 1 89 ? 11.409 14.969 -11.858 1.00 85.75 89 GLY A CA 1
ATOM 628 C C . GLY A 1 89 ? 12.151 15.197 -10.534 1.00 85.75 89 GLY A C 1
ATOM 629 O O . GLY A 1 89 ? 13.369 15.050 -10.462 1.00 85.75 89 GLY A O 1
ATOM 630 N N . THR A 1 90 ? 11.439 15.576 -9.472 1.00 91.94 90 THR A N 1
ATOM 631 C CA . THR A 1 90 ? 12.009 15.886 -8.158 1.00 91.94 90 THR A CA 1
ATOM 632 C C . THR A 1 90 ? 11.944 14.658 -7.248 1.00 91.94 90 THR A C 1
ATOM 634 O O . THR A 1 90 ? 11.040 14.526 -6.419 1.00 91.94 90 THR A O 1
ATOM 637 N N . THR A 1 91 ? 12.929 13.761 -7.363 1.00 89.88 91 THR A N 1
ATOM 638 C CA . THR A 1 91 ? 12.978 12.484 -6.620 1.00 89.88 91 THR A CA 1
ATOM 639 C C . THR A 1 91 ? 12.798 12.652 -5.106 1.00 89.88 91 THR A C 1
ATOM 641 O O . THR A 1 91 ? 12.053 11.896 -4.489 1.00 89.88 91 THR A O 1
ATOM 644 N N . ALA A 1 92 ? 13.405 13.676 -4.496 1.00 93.94 92 ALA A N 1
ATOM 645 C CA . ALA A 1 92 ? 13.263 13.930 -3.059 1.00 93.94 92 ALA A CA 1
ATOM 646 C C . ALA A 1 92 ? 11.806 14.213 -2.645 1.00 93.94 92 ALA A C 1
ATOM 648 O O . ALA A 1 92 ? 11.348 13.726 -1.612 1.00 93.94 92 ALA A O 1
ATOM 649 N N . LEU A 1 93 ? 11.056 14.949 -3.473 1.00 95.94 93 LEU A N 1
ATOM 650 C CA . LEU A 1 93 ? 9.643 15.236 -3.226 1.00 95.94 93 LEU A CA 1
ATOM 651 C C . LEU A 1 93 ? 8.782 13.978 -3.418 1.00 95.94 93 LEU A C 1
ATOM 653 O O . LEU A 1 93 ? 7.853 13.753 -2.644 1.00 95.94 93 LEU A O 1
ATOM 657 N N . ALA A 1 94 ? 9.127 13.124 -4.389 1.00 94.38 94 ALA A N 1
ATOM 658 C CA . ALA A 1 94 ? 8.463 11.835 -4.583 1.00 94.38 94 ALA A CA 1
ATOM 659 C C . ALA A 1 94 ? 8.647 10.912 -3.364 1.00 94.38 94 ALA A C 1
ATOM 661 O O . ALA A 1 94 ? 7.673 10.378 -2.829 1.00 94.38 94 ALA A O 1
ATOM 662 N N . ILE A 1 95 ? 9.887 10.793 -2.872 1.00 95.75 95 ILE A N 1
ATOM 663 C CA . ILE A 1 95 ? 10.224 10.025 -1.665 1.00 95.75 95 ILE A CA 1
ATOM 664 C C . ILE A 1 95 ? 9.489 10.585 -0.445 1.00 95.75 95 ILE A C 1
ATOM 666 O O . ILE A 1 95 ? 8.903 9.812 0.312 1.00 95.75 95 ILE A O 1
ATOM 670 N N . LEU A 1 96 ? 9.466 11.912 -0.267 1.00 97.50 96 LEU A N 1
ATOM 671 C CA . LEU A 1 96 ? 8.718 12.547 0.819 1.00 97.50 96 LEU A CA 1
ATOM 672 C C . LEU A 1 96 ? 7.234 12.167 0.767 1.00 97.50 96 LEU A C 1
ATOM 674 O O . LEU A 1 96 ? 6.665 11.792 1.790 1.00 97.50 96 LEU A O 1
ATOM 678 N N . GLY A 1 97 ? 6.622 12.209 -0.417 1.00 98.00 97 GLY A N 1
ATOM 679 C CA . GLY A 1 97 ? 5.238 11.783 -0.605 1.00 98.00 97 GLY A CA 1
ATOM 680 C C . GLY A 1 97 ? 5.014 10.330 -0.188 1.00 98.00 97 GLY A C 1
ATOM 681 O O . GLY A 1 97 ? 4.126 10.056 0.620 1.00 98.00 97 G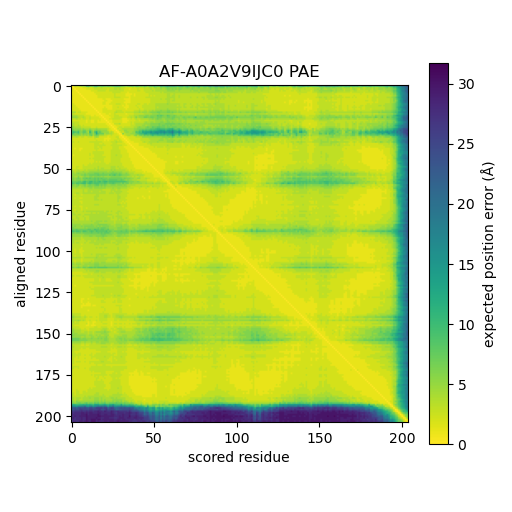LY A O 1
ATOM 682 N N . PHE A 1 98 ? 5.864 9.403 -0.639 1.00 97.81 98 PHE A N 1
ATOM 683 C CA . PHE A 1 98 ? 5.782 7.998 -0.227 1.00 97.81 98 PHE A CA 1
ATOM 684 C C . PHE A 1 98 ? 5.965 7.798 1.282 1.00 97.81 98 PHE A C 1
ATOM 686 O O . PHE A 1 98 ? 5.239 7.004 1.884 1.00 97.81 98 PHE A O 1
ATOM 693 N N . LEU A 1 99 ? 6.879 8.534 1.916 1.00 98.31 99 LEU A N 1
ATOM 694 C CA . LEU A 1 99 ? 7.058 8.496 3.368 1.00 98.31 99 LEU A CA 1
ATOM 695 C C . LEU A 1 99 ? 5.806 8.985 4.101 1.00 98.31 99 LEU A C 1
ATOM 697 O O . LEU A 1 99 ? 5.361 8.326 5.038 1.00 98.31 99 LEU A O 1
ATOM 701 N N . VAL A 1 100 ? 5.189 10.083 3.654 1.00 98.56 100 VAL A N 1
ATOM 702 C CA . VAL A 1 100 ? 3.918 10.571 4.219 1.00 98.56 100 VAL A CA 1
ATOM 703 C C . VAL A 1 100 ? 2.820 9.512 4.081 1.00 98.56 100 VAL A C 1
ATOM 705 O O . VAL A 1 100 ? 2.095 9.250 5.042 1.00 98.56 100 VAL A O 1
ATOM 708 N N . MET A 1 101 ? 2.730 8.845 2.927 1.00 98.62 101 MET A N 1
ATOM 709 C CA . MET A 1 101 ? 1.768 7.758 2.705 1.00 98.62 101 MET A CA 1
ATOM 710 C C . MET A 1 101 ? 2.004 6.563 3.633 1.00 98.62 101 MET A C 1
ATOM 712 O O . MET A 1 101 ? 1.049 5.996 4.163 1.00 98.62 101 MET A O 1
ATOM 716 N N . PHE A 1 102 ? 3.261 6.192 3.869 1.00 98.50 102 PHE A N 1
ATOM 717 C CA . PHE A 1 102 ? 3.613 5.147 4.827 1.00 98.50 102 PHE A CA 1
ATOM 718 C C . PHE A 1 102 ? 3.229 5.543 6.260 1.00 98.50 102 PHE A C 1
ATOM 720 O O . PHE A 1 102 ? 2.573 4.774 6.969 1.00 98.50 102 PHE A O 1
ATOM 727 N N . LEU A 1 103 ? 3.570 6.771 6.667 1.00 98.31 103 LEU A N 1
ATOM 728 C CA . LEU A 1 103 ? 3.260 7.316 7.991 1.00 98.31 103 LEU A CA 1
ATOM 729 C C . LEU A 1 103 ? 1.750 7.427 8.245 1.00 98.31 103 LEU A C 1
ATOM 731 O O . LEU A 1 103 ? 1.308 7.242 9.381 1.00 98.31 103 LEU A O 1
ATOM 735 N N . ALA A 1 104 ? 0.944 7.622 7.199 1.00 98.50 104 ALA A N 1
ATOM 736 C CA . ALA A 1 104 ? -0.514 7.603 7.295 1.00 98.50 104 ALA A CA 1
ATOM 737 C C . ALA A 1 104 ? -1.053 6.296 7.912 1.00 98.50 104 ALA A C 1
ATOM 739 O O . ALA A 1 104 ? -2.027 6.321 8.667 1.00 98.50 104 ALA A O 1
ATOM 740 N N . GLY A 1 105 ? -0.383 5.162 7.671 1.00 97.25 105 GLY A N 1
ATOM 741 C CA . GLY A 1 105 ? -0.730 3.864 8.259 1.00 97.25 105 GLY A CA 1
ATOM 742 C C . GLY A 1 105 ? -0.592 3.803 9.786 1.00 97.25 105 GLY A C 1
ATOM 743 O O . GLY A 1 105 ? -1.201 2.950 10.428 1.00 97.25 105 GLY A O 1
ATOM 744 N N . PHE A 1 106 ? 0.151 4.720 10.407 1.00 98.00 106 PHE A N 1
ATOM 745 C CA . PHE A 1 106 ? 0.307 4.762 11.863 1.00 98.00 106 PHE A CA 1
ATOM 746 C C . PHE A 1 106 ? -0.802 5.559 12.560 1.00 98.00 106 PHE A C 1
ATOM 748 O O . PHE A 1 106 ? -0.997 5.394 13.763 1.00 98.00 106 PHE A O 1
ATOM 755 N N . ILE A 1 107 ? -1.582 6.359 11.826 1.00 98.19 107 ILE A N 1
ATOM 756 C CA . ILE A 1 107 ? -2.676 7.161 12.394 1.00 98.19 107 ILE A CA 1
ATOM 757 C C . ILE A 1 107 ? -3.800 6.268 12.961 1.00 98.19 107 ILE A C 1
ATOM 759 O O . ILE A 1 107 ? -4.134 6.422 14.140 1.00 98.19 107 ILE A O 1
ATOM 763 N N . PRO A 1 108 ? -4.341 5.269 12.226 1.00 96.25 108 PRO A N 1
ATOM 764 C CA . PRO A 1 108 ? -5.371 4.377 12.768 1.00 96.25 108 PRO A CA 1
ATOM 765 C C . PRO A 1 108 ? -4.882 3.562 13.979 1.00 96.25 108 PRO A C 1
ATOM 767 O O . PRO A 1 108 ? -5.651 3.256 14.895 1.00 96.25 108 PRO A O 1
ATOM 770 N N . ARG A 1 109 ? -3.577 3.255 14.025 1.00 94.94 109 ARG A N 1
ATOM 771 C CA . ARG A 1 109 ? -2.932 2.488 15.105 1.00 94.94 109 ARG A CA 1
ATOM 772 C C . ARG A 1 109 ? -3.020 3.189 16.464 1.00 94.94 109 ARG A C 1
ATOM 774 O O . ARG A 1 109 ? -2.993 2.510 17.487 1.00 94.94 109 ARG A O 1
ATOM 781 N N . VAL A 1 110 ? -3.165 4.516 16.492 1.00 96.25 110 VAL A N 1
ATOM 782 C CA . VAL A 1 110 ? -3.361 5.282 17.734 1.00 96.25 110 VAL A CA 1
ATOM 783 C C . VAL A 1 110 ? -4.694 4.934 18.409 1.00 96.25 110 VAL A C 1
ATOM 785 O O . VAL A 1 110 ? -4.775 4.931 19.635 1.00 96.25 110 VAL A O 1
ATOM 788 N N . ALA A 1 111 ? -5.741 4.621 17.639 1.00 94.38 111 ALA A N 1
ATOM 789 C CA . ALA A 1 111 ? -7.031 4.211 18.199 1.00 94.38 111 ALA A CA 1
ATOM 790 C C . ALA A 1 111 ? -7.139 2.702 18.445 1.00 94.38 111 ALA A C 1
ATOM 792 O O . ALA A 1 111 ? -7.851 2.292 19.362 1.00 94.38 111 ALA A O 1
ATOM 793 N N . TRP A 1 112 ? -6.466 1.885 17.630 1.00 97.56 112 TRP A N 1
ATOM 794 C CA . TRP A 1 112 ? -6.479 0.430 17.768 1.00 97.56 112 TRP A CA 1
ATOM 795 C C . TRP A 1 112 ? -5.117 -0.167 17.412 1.00 97.56 112 TRP A C 1
ATOM 797 O O . TRP A 1 112 ? -4.816 -0.496 16.260 1.00 97.56 112 TRP A O 1
ATOM 807 N N . ARG A 1 113 ? -4.264 -0.287 18.432 1.00 97.31 113 ARG A N 1
ATOM 808 C CA . ARG A 1 113 ? -2.855 -0.661 18.262 1.00 97.31 113 ARG A CA 1
ATOM 809 C C . ARG A 1 113 ? -2.676 -2.041 17.640 1.00 97.31 113 ARG A C 1
ATOM 811 O O . ARG A 1 113 ? -1.826 -2.191 16.762 1.00 97.31 113 ARG A O 1
ATOM 818 N N . SER A 1 114 ? -3.434 -3.034 18.090 1.00 98.12 114 SER A N 1
ATOM 819 C CA . SER A 1 114 ? -3.344 -4.411 17.601 1.00 98.12 114 SER A CA 1
ATOM 820 C C . SER A 1 114 ? -3.769 -4.518 16.144 1.00 98.12 114 SER A C 1
ATOM 822 O O . SER A 1 114 ? -2.955 -4.958 15.341 1.00 98.12 114 SER A O 1
ATOM 824 N N . LEU A 1 115 ? -4.945 -4.002 15.766 1.00 98.31 115 LEU A N 1
ATOM 825 C CA . LEU A 1 115 ? -5.393 -3.998 14.367 1.00 98.31 115 LEU A CA 1
ATOM 826 C C . LEU A 1 115 ? -4.378 -3.305 13.447 1.00 98.31 115 LEU A C 1
ATOM 828 O O . LEU A 1 115 ? -3.981 -3.871 12.427 1.00 98.31 115 LEU A O 1
ATOM 832 N N . GLY A 1 116 ? -3.895 -2.120 13.837 1.00 97.88 116 GLY A N 1
ATOM 833 C CA . GLY A 1 116 ? -2.864 -1.409 13.080 1.00 97.88 116 GLY A CA 1
ATOM 834 C C . GLY A 1 116 ? -1.555 -2.201 12.965 1.00 97.88 116 GLY A C 1
ATOM 835 O O . GLY A 1 116 ? -0.924 -2.205 11.911 1.00 97.88 116 GLY A O 1
ATOM 836 N N . THR A 1 117 ? -1.150 -2.918 14.018 1.00 98.25 117 THR A N 1
ATOM 837 C CA . THR A 1 117 ? 0.046 -3.780 13.994 1.00 98.25 117 THR A CA 1
ATOM 838 C C . THR A 1 117 ? -0.152 -4.985 13.082 1.00 98.25 117 THR A C 1
ATOM 840 O O . THR A 1 117 ? 0.712 -5.266 12.253 1.00 98.25 117 THR A O 1
ATOM 843 N N . THR A 1 118 ? -1.290 -5.668 13.194 1.00 98.38 118 THR A N 1
ATOM 844 C CA . THR A 1 118 ? -1.636 -6.821 12.360 1.00 98.38 118 THR A CA 1
ATOM 845 C C . THR A 1 118 ? -1.645 -6.438 10.886 1.00 98.38 118 THR A C 1
ATOM 847 O O . THR A 1 118 ? -1.040 -7.134 10.074 1.00 98.38 118 THR A O 1
ATOM 850 N N . LEU A 1 119 ? -2.265 -5.309 10.538 1.00 98.50 119 LEU A N 1
ATOM 851 C CA . LEU A 1 119 ? -2.302 -4.822 9.162 1.00 98.50 119 LEU A CA 1
ATOM 852 C C . LEU A 1 119 ? -0.931 -4.376 8.651 1.00 98.50 119 LEU A C 1
ATOM 854 O O . LEU A 1 119 ? -0.657 -4.555 7.469 1.00 98.50 119 LEU A O 1
ATOM 858 N N . LEU A 1 120 ? -0.063 -3.832 9.510 1.00 98.25 120 LEU A N 1
ATOM 859 C CA . LEU A 1 120 ? 1.299 -3.450 9.127 1.00 98.25 120 LEU A CA 1
ATOM 860 C C . LEU A 1 120 ? 2.145 -4.689 8.804 1.00 98.25 120 LEU A C 1
ATOM 862 O O . LEU A 1 120 ? 2.781 -4.746 7.752 1.00 98.25 120 LEU A O 1
ATOM 866 N N . VAL A 1 121 ? 2.101 -5.703 9.673 1.00 98.12 121 VAL A N 1
ATOM 867 C CA . VAL A 1 121 ? 2.785 -6.989 9.456 1.00 98.12 121 VAL A CA 1
ATOM 868 C C . VAL A 1 121 ? 2.237 -7.681 8.211 1.00 98.12 121 VAL A C 1
ATOM 870 O O . VAL A 1 121 ? 3.010 -8.118 7.361 1.00 98.12 121 VAL A O 1
ATOM 873 N N . TYR A 1 122 ? 0.909 -7.731 8.066 1.00 98.12 122 TYR A N 1
ATOM 874 C CA . TYR A 1 122 ? 0.261 -8.260 6.869 1.00 98.12 122 TYR A CA 1
ATOM 875 C C . TYR A 1 122 ? 0.686 -7.492 5.613 1.00 98.12 122 TYR A C 1
ATOM 877 O O . TYR A 1 122 ? 1.021 -8.115 4.611 1.00 98.12 122 TYR A O 1
ATOM 885 N N . GLY A 1 123 ? 0.722 -6.159 5.682 1.00 97.69 123 GLY A N 1
ATOM 886 C CA . GLY A 1 123 ? 1.173 -5.280 4.612 1.00 97.69 123 GLY A CA 1
ATOM 887 C C . GLY A 1 123 ? 2.578 -5.642 4.152 1.00 97.69 123 GLY A C 1
ATOM 888 O O . GLY A 1 123 ? 2.755 -5.971 2.989 1.00 97.69 123 GLY A O 1
ATOM 889 N N . PHE A 1 124 ? 3.564 -5.683 5.046 1.00 97.75 124 PHE A N 1
ATOM 890 C CA . PHE A 1 124 ? 4.927 -6.072 4.664 1.00 97.75 124 PHE A CA 1
ATOM 891 C C . PHE A 1 124 ? 5.013 -7.508 4.132 1.00 97.75 124 PHE A C 1
ATOM 893 O O . PHE A 1 124 ? 5.594 -7.737 3.069 1.00 97.75 124 PHE A O 1
ATOM 900 N N . ALA A 1 125 ? 4.377 -8.468 4.809 1.00 97.00 125 ALA A N 1
ATOM 901 C CA . ALA A 1 125 ? 4.370 -9.866 4.380 1.00 97.00 125 ALA A CA 1
ATOM 902 C C . ALA A 1 125 ? 3.733 -10.052 2.990 1.00 97.00 125 ALA A C 1
ATOM 904 O O . ALA A 1 125 ? 4.160 -10.908 2.218 1.00 97.00 125 ALA A O 1
ATOM 905 N N . ALA A 1 126 ? 2.733 -9.236 2.651 1.00 96.62 126 ALA A N 1
ATOM 906 C CA . ALA A 1 126 ? 2.085 -9.225 1.346 1.00 96.62 126 ALA A CA 1
ATOM 907 C C . ALA A 1 126 ? 2.985 -8.673 0.227 1.00 96.62 126 ALA A C 1
ATOM 909 O O . ALA A 1 126 ? 2.821 -9.072 -0.924 1.00 96.62 126 ALA A O 1
ATOM 910 N N . ARG A 1 127 ? 3.918 -7.764 0.540 1.00 97.12 127 ARG A N 1
ATOM 911 C CA . ARG A 1 127 ? 4.733 -7.039 -0.454 1.00 97.12 127 ARG A CA 1
ATOM 912 C C . ARG A 1 127 ? 6.035 -7.736 -0.793 1.00 97.12 127 ARG A C 1
ATOM 914 O O . ARG A 1 127 ? 6.480 -7.617 -1.928 1.00 97.12 127 ARG A O 1
ATOM 921 N N . ILE A 1 128 ? 6.608 -8.507 0.131 1.00 95.75 128 ILE A N 1
ATOM 922 C CA . ILE A 1 128 ? 7.849 -9.252 -0.132 1.00 95.75 128 ILE A CA 1
ATOM 923 C C . ILE A 1 128 ? 7.704 -10.168 -1.365 1.00 95.75 128 ILE A C 1
ATOM 925 O O . ILE A 1 128 ? 8.525 -10.051 -2.274 1.00 95.75 128 ILE A O 1
ATOM 929 N N . PRO A 1 129 ? 6.654 -11.007 -1.495 1.00 95.62 129 PRO A N 1
ATOM 930 C CA . PRO A 1 129 ? 6.500 -11.835 -2.689 1.00 95.62 129 PRO A CA 1
ATOM 931 C C . PRO A 1 129 ? 6.251 -11.021 -3.963 1.00 95.62 129 PRO A C 1
ATOM 933 O O . PRO A 1 129 ? 6.730 -11.389 -5.030 1.00 95.62 129 PRO A O 1
ATOM 936 N N . VAL A 1 130 ? 5.534 -9.898 -3.856 1.00 96.69 130 VAL A N 1
ATOM 937 C CA . VAL A 1 130 ? 5.277 -8.998 -4.990 1.00 96.69 130 VAL A CA 1
ATOM 938 C C . VAL A 1 130 ? 6.581 -8.393 -5.492 1.00 96.69 130 VAL A C 1
ATOM 940 O O . VAL A 1 130 ? 6.808 -8.378 -6.693 1.00 96.69 130 VAL A O 1
ATOM 943 N N . LEU A 1 131 ? 7.464 -7.956 -4.593 1.00 97.50 131 LEU A N 1
ATOM 944 C CA . LEU A 1 131 ? 8.777 -7.424 -4.954 1.00 97.50 131 LEU A CA 1
ATOM 945 C C . LEU A 1 131 ? 9.661 -8.456 -5.640 1.00 97.50 131 LEU A C 1
ATOM 947 O O . LEU A 1 131 ? 10.347 -8.116 -6.599 1.00 97.50 131 LEU A O 1
ATOM 951 N N . ILE A 1 132 ? 9.621 -9.709 -5.185 1.00 97.62 132 ILE A N 1
ATOM 952 C CA . ILE A 1 132 ? 10.334 -10.808 -5.845 1.00 97.62 132 ILE A CA 1
ATOM 953 C C . ILE A 1 132 ? 9.801 -10.993 -7.272 1.00 97.62 132 ILE A C 1
ATOM 955 O O . ILE A 1 132 ? 10.586 -11.054 -8.217 1.00 97.62 132 ILE A O 1
ATOM 959 N N . VAL A 1 133 ? 8.475 -11.016 -7.445 1.00 97.38 133 VAL A N 1
ATOM 960 C CA . VAL A 1 133 ? 7.843 -11.111 -8.771 1.00 97.38 133 VAL A CA 1
ATOM 961 C C . VAL A 1 133 ? 8.214 -9.919 -9.653 1.00 97.38 133 VAL A C 1
ATOM 963 O O . VAL A 1 133 ? 8.597 -10.129 -10.799 1.00 97.38 133 VAL A O 1
ATOM 966 N N . MET A 1 134 ? 8.161 -8.689 -9.133 1.00 97.69 134 MET A N 1
ATOM 967 C CA . MET A 1 134 ? 8.546 -7.484 -9.876 1.00 97.69 134 MET A CA 1
ATOM 968 C C . MET A 1 134 ? 10.019 -7.514 -10.279 1.00 97.69 134 MET A C 1
ATOM 970 O O . MET A 1 134 ? 10.337 -7.230 -11.427 1.00 97.69 134 MET A O 1
ATOM 974 N N . PHE A 1 135 ? 10.919 -7.924 -9.381 1.00 98.19 135 PHE A N 1
ATOM 975 C CA . PHE A 1 135 ? 12.341 -8.058 -9.699 1.00 98.19 135 PHE A CA 1
ATOM 976 C C . PHE A 1 135 ? 12.553 -9.001 -10.888 1.00 98.19 135 PHE A C 1
ATOM 978 O O . PHE A 1 135 ? 13.237 -8.646 -11.847 1.00 98.19 135 PHE A O 1
ATOM 985 N N . ILE A 1 136 ? 11.929 -10.183 -10.851 1.00 98.19 136 ILE A N 1
ATOM 986 C CA . ILE A 1 136 ? 12.023 -11.175 -11.929 1.00 98.19 136 ILE A CA 1
ATOM 987 C C . ILE A 1 136 ? 11.396 -10.630 -13.218 1.00 98.19 136 ILE A C 1
ATOM 989 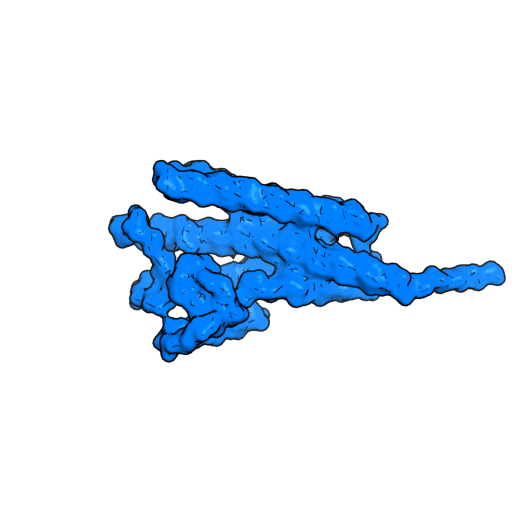O O . ILE A 1 136 ? 12.038 -10.673 -14.264 1.00 98.19 136 ILE A O 1
ATOM 993 N N . ALA A 1 137 ? 10.185 -10.073 -13.144 1.00 97.44 137 ALA A N 1
ATOM 994 C CA . ALA A 1 137 ? 9.461 -9.554 -14.302 1.00 97.44 137 ALA A CA 1
ATOM 995 C C . ALA A 1 137 ? 10.221 -8.416 -14.999 1.00 97.44 137 ALA A C 1
ATOM 997 O O . ALA A 1 137 ? 10.324 -8.411 -16.226 1.00 97.44 137 ALA A O 1
ATOM 998 N N . MET A 1 138 ? 10.786 -7.478 -14.230 1.00 97.00 138 MET A N 1
ATOM 999 C CA . MET A 1 138 ? 11.594 -6.375 -14.758 1.00 97.00 138 MET A CA 1
ATOM 1000 C C . MET A 1 138 ? 12.889 -6.883 -15.399 1.00 97.00 138 MET A C 1
ATOM 1002 O O . MET A 1 138 ? 13.249 -6.432 -16.482 1.00 97.00 138 MET A O 1
ATOM 1006 N N . ARG A 1 139 ? 13.578 -7.852 -14.778 1.00 96.81 139 ARG A N 1
ATOM 1007 C CA . ARG A 1 139 ? 14.795 -8.459 -15.353 1.00 96.81 139 ARG A CA 1
ATOM 1008 C C . ARG A 1 139 ? 14.516 -9.257 -16.623 1.00 96.81 139 ARG A C 1
ATOM 1010 O O . ARG A 1 139 ? 15.366 -9.286 -17.505 1.00 96.81 139 ARG A O 1
ATOM 1017 N N . ALA A 1 140 ? 13.359 -9.907 -16.694 1.00 95.94 140 ALA A N 1
ATOM 1018 C CA . ALA A 1 140 ? 12.942 -10.705 -17.839 1.00 95.94 140 ALA A CA 1
ATOM 1019 C C . ALA A 1 140 ? 12.273 -9.878 -18.952 1.00 95.94 140 ALA A C 1
ATOM 1021 O O . ALA A 1 140 ? 12.009 -10.420 -20.022 1.00 95.94 140 ALA A O 1
ATOM 1022 N N . GLY A 1 141 ? 11.984 -8.592 -18.714 1.00 93.44 141 GLY A N 1
ATOM 1023 C CA . GLY A 1 141 ? 11.352 -7.712 -19.698 1.00 93.44 141 GLY A CA 1
ATOM 1024 C C . GLY A 1 141 ? 9.934 -8.139 -20.081 1.00 93.44 141 GLY A C 1
ATOM 1025 O O . GLY A 1 141 ? 9.524 -7.956 -21.225 1.00 93.44 141 GLY A O 1
ATOM 1026 N N . TRP A 1 142 ? 9.184 -8.753 -19.160 1.00 95.56 142 TRP A N 1
ATOM 1027 C CA . TRP A 1 142 ? 7.824 -9.208 -19.459 1.00 95.56 142 TRP A CA 1
ATOM 1028 C C . TRP A 1 142 ? 6.892 -8.033 -19.782 1.00 95.56 142 TRP A C 1
ATOM 1030 O O . TRP A 1 142 ? 7.066 -6.929 -19.274 1.00 95.56 142 TRP A O 1
ATOM 1040 N N . ALA A 1 143 ? 5.854 -8.265 -20.583 1.00 92.44 143 ALA A N 1
ATOM 1041 C CA . ALA A 1 143 ? 4.824 -7.265 -20.871 1.00 92.44 143 ALA A CA 1
ATOM 1042 C C . ALA A 1 143 ? 3.691 -7.327 -19.826 1.00 92.44 143 ALA A C 1
ATOM 1044 O O . ALA A 1 143 ? 2.550 -7.649 -20.143 1.00 92.44 143 ALA A O 1
ATOM 1045 N N . THR A 1 144 ? 4.016 -7.062 -18.558 1.00 95.56 144 THR A N 1
ATOM 1046 C CA . THR A 1 144 ? 3.082 -7.145 -17.416 1.00 95.56 144 THR A CA 1
ATOM 1047 C C . THR A 1 144 ? 3.113 -5.851 -16.609 1.00 95.56 144 THR A C 1
ATOM 1049 O O . THR A 1 144 ? 4.076 -5.092 -16.700 1.00 95.56 144 THR A O 1
ATOM 1052 N N . HIS A 1 145 ? 2.116 -5.594 -15.760 1.00 94.38 145 HIS A N 1
ATOM 1053 C CA . HIS A 1 145 ? 2.197 -4.421 -14.873 1.00 94.38 145 HIS A CA 1
ATOM 1054 C C . HIS A 1 145 ? 3.330 -4.542 -13.836 1.00 94.38 145 HIS A C 1
ATOM 1056 O O . HIS A 1 145 ? 3.777 -3.528 -13.306 1.00 94.38 145 HIS A O 1
ATOM 1062 N N . TYR A 1 146 ? 3.799 -5.761 -13.535 1.00 95.75 146 TYR A N 1
ATOM 1063 C CA . TYR A 1 146 ? 4.907 -6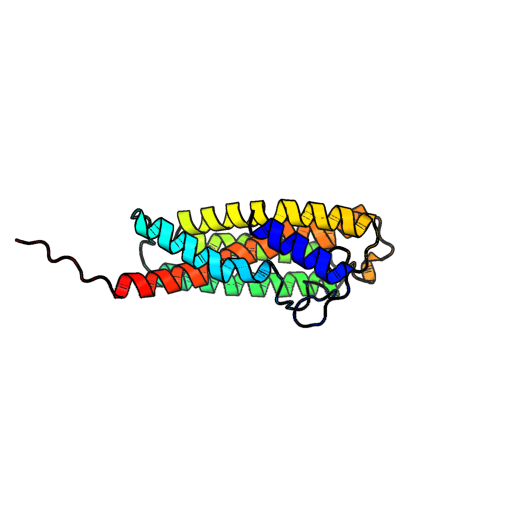.002 -12.600 1.00 95.75 146 TYR A CA 1
ATOM 1064 C C . TYR A 1 146 ? 6.264 -5.532 -13.134 1.00 95.75 146 TYR A C 1
ATOM 1066 O O . TYR A 1 146 ? 7.214 -5.411 -12.366 1.00 95.75 146 TYR A O 1
ATOM 1074 N N . SER A 1 147 ? 6.349 -5.284 -14.436 1.00 95.00 147 SER A N 1
ATOM 1075 C CA . SER A 1 147 ? 7.539 -4.831 -15.153 1.00 95.00 147 SER A CA 1
ATOM 1076 C C . SER A 1 147 ? 7.346 -3.456 -15.791 1.00 95.00 147 SER A C 1
ATOM 1078 O O . SER A 1 147 ? 8.167 -3.038 -16.605 1.00 95.00 147 SER A O 1
ATOM 1080 N N . PHE A 1 148 ? 6.274 -2.747 -15.424 1.00 92.62 148 PHE A N 1
ATOM 1081 C CA . PHE A 1 148 ? 6.045 -1.385 -15.884 1.00 92.62 148 PHE A CA 1
ATOM 1082 C C . PHE A 1 148 ? 7.181 -0.469 -15.411 1.00 92.62 148 PHE A C 1
ATOM 1084 O O . PHE A 1 148 ? 7.546 -0.468 -14.236 1.00 92.62 148 PHE A O 1
ATOM 1091 N N . VAL A 1 149 ? 7.707 0.328 -16.337 1.00 91.81 149 VAL A N 1
ATOM 1092 C CA . VAL A 1 149 ? 8.690 1.380 -16.078 1.00 91.81 149 VAL A CA 1
ATOM 1093 C C . VAL A 1 149 ? 8.177 2.642 -16.753 1.00 91.81 149 VAL A C 1
ATOM 1095 O O . VAL A 1 149 ? 7.847 2.610 -17.942 1.00 91.81 149 VAL A O 1
ATOM 1098 N N . ASP A 1 150 ? 8.095 3.747 -16.012 1.00 88.50 150 ASP A N 1
ATOM 1099 C CA . ASP A 1 150 ? 7.725 5.032 -16.594 1.00 88.50 150 ASP A CA 1
ATOM 1100 C C . ASP A 1 150 ? 8.716 5.410 -17.716 1.00 88.50 150 ASP A C 1
ATOM 1102 O O . ASP A 1 150 ? 9.930 5.250 -17.541 1.00 88.50 150 ASP A O 1
ATOM 1106 N N . PRO A 1 151 ? 8.248 5.944 -18.862 1.00 90.06 151 PRO A N 1
ATOM 1107 C CA . PRO A 1 151 ? 9.121 6.349 -19.965 1.00 90.06 151 PRO A CA 1
ATOM 1108 C C . PRO A 1 151 ? 10.302 7.243 -19.554 1.00 90.06 151 PRO A C 1
ATOM 1110 O O . PRO A 1 151 ? 11.371 7.170 -20.160 1.00 90.06 151 PRO A O 1
ATOM 1113 N N . ARG A 1 152 ? 10.157 8.046 -18.494 1.00 88.31 152 ARG A N 1
ATOM 1114 C CA . ARG A 1 152 ? 11.217 8.916 -17.952 1.00 88.31 152 ARG A CA 1
ATOM 1115 C C . ARG A 1 152 ? 12.378 8.140 -17.333 1.00 88.31 152 ARG A C 1
ATOM 1117 O O . ARG A 1 152 ? 13.484 8.667 -17.243 1.00 88.31 152 ARG A O 1
ATOM 1124 N N . LEU A 1 153 ? 12.139 6.900 -16.914 1.00 90.38 153 LEU A N 1
ATOM 1125 C CA . LEU A 1 153 ? 13.135 5.998 -16.341 1.00 90.38 153 LEU A CA 1
ATOM 1126 C C . LEU A 1 153 ? 13.591 4.914 -17.327 1.00 90.38 153 LEU A C 1
ATOM 1128 O O . LEU A 1 153 ? 14.457 4.114 -16.973 1.00 90.38 153 LEU A O 1
ATOM 1132 N N . ALA A 1 154 ? 13.085 4.898 -18.565 1.00 91.25 154 ALA A N 1
ATOM 1133 C CA . ALA A 1 154 ? 13.379 3.846 -19.543 1.00 91.25 154 ALA A CA 1
ATOM 1134 C C . ALA A 1 154 ? 14.886 3.656 -19.810 1.00 91.25 154 ALA A C 1
ATOM 1136 O O . ALA A 1 154 ? 15.339 2.531 -19.987 1.00 91.25 154 ALA A O 1
ATOM 1137 N N . GLN A 1 155 ? 15.664 4.745 -19.782 1.00 93.12 155 GLN A N 1
ATOM 1138 C CA . GLN A 1 155 ? 17.123 4.728 -19.980 1.00 93.12 155 GLN A CA 1
ATOM 1139 C C . GLN A 1 155 ? 17.923 4.708 -18.667 1.00 93.12 155 GLN A C 1
ATOM 1141 O O . GLN A 1 155 ? 19.153 4.744 -18.677 1.00 93.12 155 GLN A O 1
ATOM 1146 N N . ALA A 1 156 ? 17.248 4.697 -17.516 1.00 94.00 156 ALA A N 1
ATOM 1147 C CA . ALA A 1 156 ? 17.919 4.642 -16.227 1.00 94.00 156 ALA A CA 1
ATOM 1148 C C . ALA A 1 156 ? 18.525 3.247 -15.975 1.00 94.00 156 ALA A C 1
ATOM 1150 O O . ALA A 1 156 ? 17.984 2.245 -16.443 1.00 94.00 156 ALA A O 1
ATOM 1151 N N . PRO A 1 157 ? 19.601 3.140 -15.174 1.00 96.50 157 PRO A N 1
ATOM 1152 C CA . PRO A 1 157 ? 20.109 1.844 -14.736 1.00 96.50 157 PRO A CA 1
ATOM 1153 C C . PRO A 1 157 ? 19.028 1.032 -14.013 1.00 96.50 157 PRO A C 1
ATOM 1155 O O . PRO A 1 157 ? 18.227 1.594 -13.262 1.00 96.50 157 PRO A O 1
ATOM 1158 N N . PHE A 1 158 ? 19.067 -0.296 -14.161 1.00 96.75 158 PHE A N 1
ATOM 1159 C CA . PHE A 1 158 ? 18.083 -1.221 -13.579 1.00 96.75 158 PHE A CA 1
ATOM 1160 C C . PHE A 1 158 ? 17.769 -0.934 -12.104 1.00 96.75 158 PHE A C 1
ATOM 1162 O O . PHE A 1 158 ? 16.609 -0.905 -11.713 1.00 96.75 158 PHE A O 1
ATOM 1169 N N . TRP A 1 159 ? 18.787 -0.677 -11.276 1.00 96.62 159 TRP A N 1
ATOM 1170 C CA . TRP A 1 159 ? 18.573 -0.422 -9.850 1.00 96.62 159 TRP A CA 1
ATOM 1171 C C . TRP A 1 159 ? 17.763 0.840 -9.574 1.00 96.62 159 TRP A C 1
ATOM 1173 O O . TRP A 1 159 ? 16.977 0.852 -8.633 1.00 96.62 159 TRP A O 1
ATOM 1183 N N . LYS A 1 160 ? 17.900 1.874 -10.406 1.00 94.56 160 LYS A N 1
ATOM 1184 C CA . LYS A 1 160 ? 17.082 3.080 -10.283 1.00 94.56 160 LYS A CA 1
ATOM 1185 C C . LYS A 1 160 ? 15.627 2.785 -10.648 1.00 94.56 160 LYS A C 1
ATOM 1187 O O . LYS A 1 160 ? 14.740 3.136 -9.880 1.00 94.56 160 LYS A O 1
ATOM 1192 N N . GLN A 1 161 ? 15.395 2.066 -11.750 1.00 95.25 161 GLN A N 1
ATOM 1193 C CA . GLN A 1 161 ? 14.052 1.619 -12.141 1.00 95.25 161 GLN A CA 1
ATOM 1194 C C . GLN A 1 161 ? 13.411 0.768 -11.039 1.00 95.25 161 GLN A C 1
ATOM 1196 O O . GLN A 1 161 ? 12.309 1.059 -10.589 1.00 95.25 161 GLN A O 1
ATOM 1201 N N . PHE A 1 162 ? 14.121 -0.252 -10.549 1.00 96.94 162 PHE A N 1
ATOM 1202 C CA . PHE A 1 162 ? 13.612 -1.154 -9.520 1.00 96.94 162 PHE A CA 1
ATOM 1203 C C . PHE A 1 162 ? 13.317 -0.425 -8.204 1.00 96.94 162 PHE A C 1
ATOM 1205 O O . PHE A 1 162 ? 12.290 -0.679 -7.576 1.00 96.94 162 PHE A O 1
ATOM 1212 N N . VAL A 1 163 ? 14.182 0.497 -7.772 1.00 95.62 163 VAL A N 1
ATOM 1213 C CA . VAL A 1 163 ? 13.952 1.244 -6.530 1.00 95.62 163 VAL A CA 1
ATOM 1214 C C . VAL A 1 163 ? 12.742 2.171 -6.650 1.00 95.62 163 VAL A C 1
ATOM 1216 O O . VAL A 1 163 ? 11.899 2.173 -5.751 1.00 95.62 163 VAL A O 1
ATOM 1219 N N . GLU A 1 164 ? 12.637 2.933 -7.738 1.00 93.00 164 GLU A N 1
ATOM 1220 C CA . GLU A 1 164 ? 11.593 3.952 -7.899 1.00 93.00 164 GLU A CA 1
ATOM 1221 C C . GLU A 1 164 ? 10.224 3.364 -8.281 1.00 93.00 164 GLU A C 1
ATOM 1223 O O . GLU A 1 164 ? 9.212 3.832 -7.761 1.00 93.00 164 GLU A O 1
ATOM 1228 N N . GLU A 1 165 ? 10.178 2.313 -9.106 1.00 93.00 165 GLU A N 1
ATOM 1229 C CA . GLU A 1 165 ? 8.920 1.735 -9.619 1.00 93.00 165 GLU A CA 1
ATOM 1230 C C . GLU A 1 165 ? 8.438 0.510 -8.828 1.00 93.00 165 GLU A C 1
ATOM 1232 O O . GLU A 1 165 ? 7.237 0.235 -8.770 1.00 93.00 165 GLU A O 1
ATOM 1237 N N . ALA A 1 166 ? 9.348 -0.230 -8.182 1.00 96.00 166 ALA A N 1
ATOM 1238 C CA . ALA A 1 166 ? 8.999 -1.426 -7.412 1.00 96.00 166 ALA A CA 1
ATOM 1239 C C . ALA A 1 166 ? 9.178 -1.216 -5.906 1.00 96.00 166 ALA A C 1
ATOM 1241 O O . ALA A 1 166 ? 8.202 -1.247 -5.153 1.00 96.00 166 ALA A O 1
ATOM 1242 N N . LEU A 1 167 ? 10.406 -0.985 -5.440 1.00 97.12 167 LEU A N 1
ATOM 1243 C CA . LEU A 1 167 ? 10.727 -1.016 -4.012 1.00 97.12 167 LEU A CA 1
ATOM 1244 C C . LEU A 1 167 ? 9.980 0.055 -3.213 1.00 97.12 167 LEU A C 1
ATOM 1246 O O . LEU A 1 167 ? 9.274 -0.280 -2.258 1.00 97.12 167 LEU A O 1
ATOM 1250 N N . LEU A 1 168 ? 10.120 1.327 -3.594 1.00 95.62 168 LEU A N 1
ATOM 1251 C CA . LEU A 1 168 ? 9.523 2.440 -2.855 1.00 95.62 168 LEU A CA 1
ATOM 1252 C C . LEU A 1 168 ? 7.988 2.364 -2.848 1.00 95.62 168 LEU A C 1
ATOM 1254 O O . LEU A 1 168 ? 7.412 2.402 -1.755 1.00 95.62 168 LEU A O 1
ATOM 1258 N N . PRO A 1 169 ? 7.293 2.170 -3.988 1.00 95.25 169 PRO A N 1
ATOM 1259 C CA . PRO A 1 169 ? 5.840 2.070 -3.973 1.00 95.25 169 PRO A CA 1
ATOM 1260 C C . PRO A 1 169 ? 5.346 0.860 -3.170 1.00 95.25 169 PRO A C 1
ATOM 1262 O O . PRO A 1 169 ? 4.395 0.984 -2.396 1.00 95.25 169 PRO A O 1
ATOM 1265 N N . GLN A 1 170 ? 5.973 -0.316 -3.306 1.00 97.31 170 GLN A N 1
ATOM 1266 C CA . GLN A 1 170 ? 5.520 -1.514 -2.587 1.00 97.31 170 GLN A CA 1
ATOM 1267 C C . GLN A 1 170 ? 5.741 -1.404 -1.077 1.00 97.31 170 GLN A C 1
ATOM 1269 O O . GLN A 1 170 ? 4.851 -1.790 -0.319 1.00 97.31 170 GLN A O 1
ATOM 1274 N N . MET A 1 171 ? 6.879 -0.863 -0.634 1.00 97.75 171 MET A N 1
ATOM 1275 C CA . MET A 1 171 ? 7.234 -0.825 0.791 1.00 97.75 171 MET A CA 1
ATOM 1276 C C . MET A 1 171 ? 6.666 0.380 1.540 1.00 97.75 171 MET A C 1
ATOM 1278 O O . MET A 1 171 ? 6.499 0.299 2.756 1.00 97.75 171 MET A O 1
ATOM 1282 N N . LEU A 1 172 ? 6.342 1.473 0.843 1.00 97.69 172 LEU A N 1
ATOM 1283 C CA . LEU A 1 172 ? 5.846 2.701 1.467 1.00 97.69 172 LEU A CA 1
ATOM 1284 C C . LEU A 1 172 ? 4.364 2.934 1.160 1.00 97.69 172 LEU A C 1
ATOM 1286 O O . LEU A 1 172 ? 3.519 2.761 2.043 1.00 97.69 172 LEU A O 1
ATOM 1290 N N . LEU A 1 173 ? 4.038 3.251 -0.099 1.00 96.81 173 LEU A N 1
ATOM 1291 C CA . LEU A 1 173 ? 2.667 3.514 -0.557 1.00 96.81 173 LEU A CA 1
ATOM 1292 C C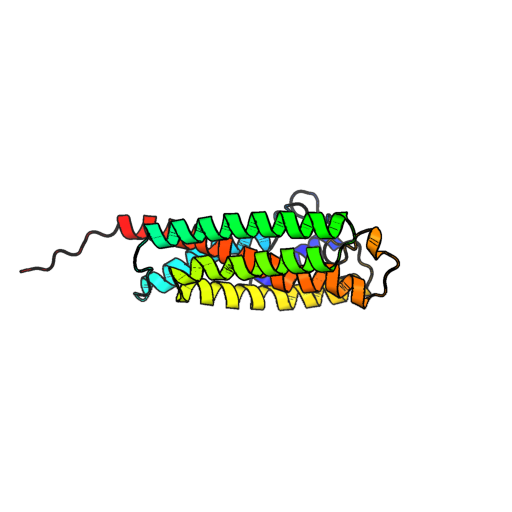 . LEU A 1 173 ? 1.738 2.351 -0.207 1.00 96.81 173 LEU A C 1
ATOM 1294 O O . LEU A 1 173 ? 0.732 2.526 0.482 1.00 96.81 173 LEU A O 1
ATOM 1298 N N . TRP A 1 174 ? 2.058 1.153 -0.694 1.00 97.69 174 TRP A N 1
ATOM 1299 C CA . TRP A 1 174 ? 1.120 0.042 -0.644 1.00 97.69 174 TRP A CA 1
ATOM 1300 C C . TRP A 1 174 ? 0.992 -0.572 0.753 1.00 97.69 174 TRP A C 1
ATOM 1302 O O . TRP A 1 174 ? -0.043 -1.175 1.061 1.00 97.69 174 TRP A O 1
ATOM 1312 N N . VAL A 1 175 ? 2.004 -0.417 1.611 1.00 98.38 175 VAL A N 1
ATOM 1313 C CA . VAL A 1 175 ? 1.898 -0.755 3.038 1.00 98.38 175 VAL A CA 1
ATOM 1314 C C . VAL A 1 175 ? 0.980 0.243 3.740 1.00 98.38 175 VAL A C 1
ATOM 1316 O O . VAL A 1 175 ? 0.008 -0.187 4.362 1.00 98.38 175 VAL A O 1
ATOM 1319 N N . GLY A 1 176 ? 1.207 1.551 3.566 1.00 98.38 176 GLY A N 1
ATOM 1320 C CA . GLY A 1 176 ? 0.341 2.598 4.120 1.00 98.38 176 GLY A CA 1
ATOM 1321 C C . GLY A 1 176 ? -1.123 2.424 3.706 1.00 98.38 176 GLY A C 1
ATOM 1322 O O . GLY A 1 176 ? -2.009 2.361 4.559 1.00 98.38 176 GLY A O 1
ATOM 1323 N N . PHE A 1 177 ? -1.368 2.214 2.408 1.00 98.44 177 PHE A N 1
ATOM 1324 C CA . PHE A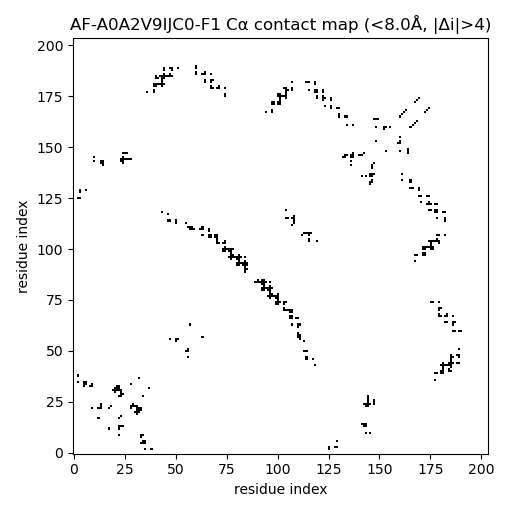 1 177 ? -2.691 1.903 1.859 1.00 98.44 177 PHE A CA 1
ATOM 1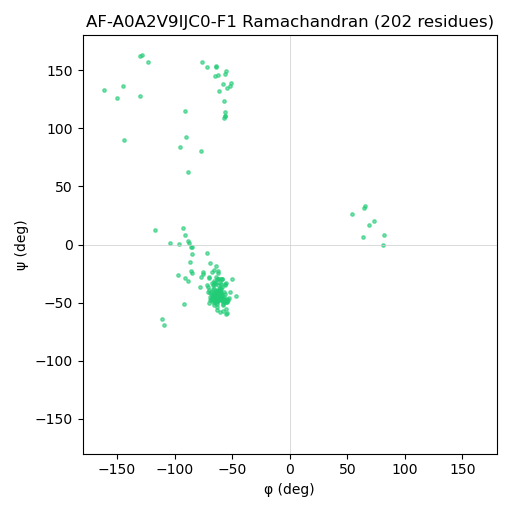325 C C . PHE A 1 177 ? -3.336 0.686 2.536 1.00 98.44 177 PHE A C 1
ATOM 1327 O O . PHE A 1 177 ? -4.498 0.742 2.933 1.00 98.44 177 PHE A O 1
ATOM 1334 N N . THR A 1 178 ? -2.583 -0.406 2.710 1.00 98.44 178 THR A N 1
ATOM 1335 C CA . THR A 1 178 ? -3.097 -1.642 3.325 1.00 98.44 178 THR A CA 1
ATOM 1336 C C . THR A 1 178 ? -3.565 -1.403 4.754 1.00 98.44 178 THR A C 1
ATOM 1338 O O . THR A 1 178 ? -4.641 -1.868 5.134 1.00 98.44 178 THR A O 1
ATOM 1341 N N . VAL A 1 179 ? -2.785 -0.652 5.536 1.00 98.69 179 VAL A N 1
ATOM 1342 C CA . VAL A 1 179 ? -3.139 -0.349 6.925 1.00 98.69 179 VAL A CA 1
ATOM 1343 C C . VAL A 1 179 ? -4.336 0.586 6.998 1.00 98.69 179 VAL A C 1
ATOM 1345 O O . VAL A 1 179 ? -5.278 0.296 7.733 1.00 98.69 179 VAL A O 1
ATOM 1348 N N . VAL A 1 180 ? -4.339 1.670 6.224 1.00 98.75 180 VAL A N 1
ATOM 1349 C CA . VAL A 1 180 ? -5.424 2.659 6.247 1.00 98.75 180 VAL A CA 1
ATOM 1350 C C . VAL A 1 180 ? -6.744 2.038 5.795 1.00 98.75 180 VAL A C 1
ATOM 1352 O O . VAL A 1 180 ? -7.722 2.073 6.540 1.00 98.75 180 VAL A O 1
ATOM 1355 N N . VAL A 1 181 ? -6.773 1.410 4.617 1.00 98.62 181 VAL A N 1
ATOM 1356 C CA . VAL A 1 181 ? -7.999 0.817 4.064 1.00 98.62 181 VAL A CA 1
ATOM 1357 C C . VAL A 1 181 ? -8.477 -0.339 4.934 1.00 98.62 181 VAL A C 1
ATOM 1359 O O . VAL A 1 181 ? -9.650 -0.385 5.300 1.00 98.62 181 VAL A O 1
ATOM 1362 N N . GLY A 1 182 ? -7.569 -1.228 5.348 1.00 98.62 182 GLY A N 1
ATOM 1363 C CA . GLY A 1 182 ? -7.917 -2.314 6.261 1.00 98.62 182 GLY A CA 1
ATOM 1364 C C . GLY A 1 182 ? -8.481 -1.809 7.593 1.00 98.62 182 GLY A C 1
ATOM 1365 O O . GLY A 1 182 ? -9.431 -2.394 8.111 1.00 98.62 182 GLY A O 1
ATOM 1366 N N . SER A 1 183 ? -7.965 -0.694 8.120 1.00 98.56 183 SER A N 1
ATOM 1367 C CA . SER A 1 183 ? -8.478 -0.093 9.358 1.00 98.56 183 SER A CA 1
ATOM 1368 C C . SER A 1 183 ? -9.858 0.530 9.173 1.00 98.56 183 SER A C 1
ATOM 1370 O O . SER A 1 183 ? -10.707 0.359 10.044 1.00 98.56 183 SER A O 1
ATOM 1372 N N . ILE A 1 184 ? -10.128 1.194 8.044 1.00 98.56 184 ILE A N 1
ATOM 1373 C CA . ILE A 1 184 ? -11.459 1.754 7.751 1.00 98.56 184 ILE A CA 1
ATOM 1374 C C . ILE A 1 184 ? -12.509 0.645 7.771 1.00 98.56 184 ILE A C 1
ATOM 1376 O O . ILE A 1 184 ? -13.445 0.691 8.568 1.00 98.56 184 ILE A O 1
ATOM 1380 N N . PHE A 1 185 ? -12.328 -0.389 6.947 1.00 98.56 185 PHE A N 1
ATOM 1381 C CA . PHE A 1 185 ? -13.299 -1.479 6.870 1.00 98.56 185 PHE A CA 1
ATOM 1382 C C . PHE A 1 185 ? -13.360 -2.271 8.183 1.00 98.56 185 PHE A C 1
ATOM 1384 O O . PHE A 1 185 ? -14.450 -2.582 8.663 1.00 98.56 185 PHE A O 1
ATOM 1391 N N . GLY A 1 186 ? -12.213 -2.530 8.818 1.00 97.94 186 GLY A N 1
ATOM 1392 C CA . GLY A 1 186 ? -12.145 -3.226 10.101 1.00 97.94 186 GLY A CA 1
ATOM 1393 C C . GLY A 1 186 ? -12.891 -2.510 11.229 1.00 97.94 186 GLY A C 1
ATOM 1394 O O . GLY A 1 186 ? -13.679 -3.131 11.948 1.00 97.94 186 GLY A O 1
ATOM 1395 N N . THR A 1 187 ? -12.690 -1.199 11.371 1.00 97.69 187 THR A N 1
ATOM 1396 C CA . THR A 1 187 ? -13.329 -0.397 12.428 1.00 97.69 187 THR A CA 1
ATOM 1397 C C . THR A 1 187 ? -14.824 -0.207 12.188 1.00 97.69 187 THR A C 1
ATOM 1399 O O . THR A 1 187 ? -15.600 -0.345 13.135 1.00 97.69 187 THR A O 1
ATOM 1402 N N . VAL A 1 188 ? -15.248 0.029 10.941 1.00 97.12 188 VAL A N 1
ATOM 1403 C CA . VAL A 1 188 ? -16.670 0.156 10.580 1.00 97.12 188 VAL A CA 1
ATOM 1404 C C . VAL A 1 188 ? -17.417 -1.153 10.833 1.00 97.12 188 VAL A C 1
ATOM 1406 O O . VAL A 1 188 ? -18.418 -1.150 11.552 1.00 97.12 188 VAL A O 1
ATOM 1409 N N . VAL A 1 189 ? -16.914 -2.281 10.320 1.00 96.56 189 VAL A N 1
ATOM 1410 C CA . VAL A 1 189 ? -17.557 -3.593 10.512 1.00 96.56 189 VAL A CA 1
ATOM 1411 C C . VAL A 1 189 ? -17.636 -3.952 11.994 1.00 96.56 189 VAL A C 1
ATOM 1413 O O . VAL A 1 189 ? -18.686 -4.382 12.468 1.00 96.56 189 VAL A O 1
ATOM 1416 N N . THR A 1 190 ? -16.568 -3.707 12.756 1.00 94.31 190 THR A N 1
ATOM 1417 C CA . THR A 1 190 ? -16.564 -3.937 14.209 1.00 94.31 190 THR A CA 1
ATOM 1418 C C . THR A 1 190 ? -17.610 -3.086 14.927 1.00 94.31 190 THR A C 1
ATOM 1420 O O . THR A 1 190 ? -18.313 -3.583 15.808 1.00 94.31 190 THR A O 1
ATOM 1423 N N . ALA A 1 191 ? -17.738 -1.807 14.568 1.00 93.81 191 ALA A N 1
ATOM 1424 C CA . ALA A 1 191 ? -18.718 -0.920 15.183 1.00 93.81 191 ALA A CA 1
ATOM 1425 C C . ALA A 1 191 ? -20.158 -1.390 14.920 1.00 93.81 191 ALA A C 1
ATOM 1427 O O . ALA A 1 191 ? -20.980 -1.358 15.836 1.00 93.81 191 ALA A O 1
ATOM 1428 N N . VAL A 1 192 ? -20.446 -1.868 13.705 1.00 93.50 192 VAL A N 1
ATOM 1429 C CA . VAL A 1 192 ? -21.752 -2.443 13.344 1.00 93.50 192 VAL A CA 1
ATOM 1430 C C . VAL A 1 192 ? -22.002 -3.747 14.106 1.00 93.50 192 VAL A C 1
ATOM 1432 O O . VAL A 1 192 ? -23.031 -3.880 14.765 1.00 93.50 192 VAL A O 1
ATOM 1435 N N . ALA A 1 193 ? -21.041 -4.674 14.104 1.00 89.44 193 ALA A N 1
ATOM 1436 C CA . ALA A 1 193 ? -21.171 -5.968 14.775 1.00 89.44 193 ALA A CA 1
ATOM 1437 C C . ALA A 1 193 ? -21.356 -5.841 16.299 1.00 89.44 193 ALA A C 1
ATOM 1439 O O . ALA A 1 193 ? -22.088 -6.621 16.906 1.00 89.44 193 ALA A O 1
ATOM 1440 N N . ARG A 1 194 ? -20.724 -4.843 16.934 1.00 80.69 194 ARG A N 1
ATOM 1441 C CA . ARG A 1 194 ? -20.847 -4.600 18.382 1.00 80.69 194 ARG A CA 1
ATOM 1442 C C . ARG A 1 194 ? -22.155 -3.918 18.780 1.00 80.69 194 ARG A C 1
ATOM 1444 O O . ARG A 1 194 ? -22.605 -4.148 19.895 1.00 80.69 194 ARG A O 1
ATOM 1451 N N . ARG A 1 195 ? -22.781 -3.120 17.903 1.00 76.50 195 ARG A N 1
ATOM 1452 C CA . ARG A 1 195 ? -24.099 -2.510 18.180 1.00 76.50 195 ARG A CA 1
ATOM 1453 C C . ARG A 1 195 ? -25.210 -3.551 18.342 1.00 76.50 195 ARG A C 1
ATOM 1455 O O . ARG A 1 195 ? -26.167 -3.288 19.054 1.00 76.50 195 ARG A O 1
ATOM 1462 N N . GLY A 1 196 ? -25.076 -4.710 17.697 1.00 60.66 196 GLY A N 1
ATOM 1463 C CA . GLY A 1 196 ? -26.070 -5.785 17.738 1.00 60.66 196 GLY A CA 1
ATOM 1464 C C . GLY A 1 196 ? -25.954 -6.749 18.922 1.00 60.66 196 GLY A C 1
ATOM 1465 O O . GLY A 1 196 ? -26.772 -7.657 19.016 1.00 60.66 196 GLY A O 1
ATOM 1466 N N . ARG A 1 197 ? -24.960 -6.604 19.813 1.00 59.50 197 ARG A N 1
ATOM 1467 C CA . ARG A 1 197 ? -24.863 -7.434 21.025 1.00 59.50 197 ARG A CA 1
ATOM 1468 C C . ARG A 1 197 ? -25.609 -6.742 22.171 1.00 59.50 197 ARG A C 1
ATOM 1470 O O . ARG A 1 197 ? -25.161 -5.671 22.582 1.00 59.50 197 ARG A O 1
ATOM 1477 N N . PRO A 1 198 ? -26.706 -7.324 22.698 1.00 46.41 198 PRO A N 1
ATOM 1478 C CA . PRO A 1 198 ? -27.318 -6.838 23.926 1.00 46.41 198 PRO A CA 1
ATOM 1479 C C . PRO A 1 198 ? -26.255 -6.795 25.021 1.00 46.41 198 PRO A C 1
ATOM 1481 O O . PRO A 1 198 ? -25.469 -7.736 25.163 1.00 46.41 198 PRO A O 1
ATOM 1484 N N . VAL A 1 199 ? -26.215 -5.701 25.781 1.00 52.72 199 VAL A N 1
ATOM 1485 C CA . VAL A 1 199 ? -25.483 -5.671 27.047 1.00 52.72 199 VAL A CA 1
ATOM 1486 C C . VAL A 1 199 ? -26.061 -6.812 27.873 1.00 52.72 199 VAL A C 1
ATOM 1488 O O . VAL A 1 199 ? -27.252 -6.794 28.173 1.00 52.72 199 VAL A O 1
ATOM 1491 N N . ALA A 1 200 ? -25.257 -7.836 28.167 1.00 51.28 200 ALA A N 1
ATOM 1492 C CA . ALA A 1 200 ? -25.664 -8.859 29.113 1.00 51.28 200 ALA A CA 1
ATOM 1493 C C . ALA A 1 200 ? -26.001 -8.129 30.414 1.00 51.28 200 ALA A C 1
ATOM 1495 O O . ALA A 1 200 ? -25.123 -7.522 31.029 1.00 51.28 200 ALA A O 1
ATOM 1496 N N . GLN A 1 201 ? -27.288 -8.105 30.760 1.00 41.53 201 GLN A N 1
ATOM 1497 C CA . GLN A 1 201 ? -27.765 -7.598 32.034 1.00 41.53 201 GLN A CA 1
ATOM 1498 C C . GLN A 1 201 ? -27.028 -8.397 33.106 1.00 41.53 201 GLN A C 1
ATOM 1500 O O . GLN A 1 201 ? -27.219 -9.605 33.229 1.00 41.53 201 GLN A O 1
ATOM 1505 N N . THR A 1 202 ? -26.128 -7.739 33.831 1.00 41.72 202 THR A N 1
ATOM 1506 C CA . THR A 1 202 ? -25.597 -8.262 35.085 1.00 41.72 202 THR A CA 1
ATOM 1507 C C . THR A 1 202 ? -26.794 -8.508 35.990 1.00 41.72 202 THR A C 1
ATOM 1509 O O . THR A 1 202 ? -27.457 -7.553 36.394 1.00 41.72 202 THR A O 1
ATOM 1512 N N . ALA A 1 203 ? -27.111 -9.783 36.225 1.00 44.69 203 ALA A N 1
ATOM 1513 C CA . ALA A 1 203 ? -28.056 -10.177 37.254 1.00 44.69 203 ALA A CA 1
ATOM 1514 C C . ALA A 1 203 ? -27.543 -9.618 38.589 1.00 44.69 203 ALA A C 1
ATOM 1516 O O . ALA A 1 203 ? -26.378 -9.831 38.933 1.00 44.69 203 ALA A O 1
ATOM 1517 N N . VAL A 1 204 ? -28.393 -8.823 39.241 1.00 48.59 204 VAL A N 1
ATOM 1518 C CA . VAL A 1 204 ? -28.191 -8.270 40.587 1.00 48.59 204 VAL A CA 1
ATOM 1519 C C . VAL A 1 204 ? -28.440 -9.367 41.610 1.00 48.59 204 VAL A C 1
ATOM 1521 O O . VAL A 1 204 ? -29.403 -10.137 41.390 1.00 48.59 204 VAL A O 1
#

Sequence (204 aa):
MITLVVTILRLYGELQGWPKPWVSTAAGGGGAVLGISWLPIIFGPYFALKLTGSGDAPAGNGKAIGLSFAGLAVLVLGGFVAFKGASSGTTALAILGFLVMFLAGFIPRVAWRSLGTTLLVYGFAARIPVLIVMFIAMRAGWATHYSFVDPRLAQAPFWKQFVEEALLPQMLLWVGFTVVVGSIFGTVVTAVARRGRPVAQTAV

Secondary structure (DSSP, 8-state):
-HHHHHHHHHHHHHHTTPPTTT---SGGGTT-SS-TTSHHHHHHHHHHHHHHHTT---S-HHHHHHHHHHHHHHHHHHHHHHHHHHHTT-HHHHHHHHHHHHHHTHHHHTT-HHHHHHHHHHHHHHHHHHHHHHHHHHHHT-SSGGG---GGGTTS-HHHHIIIIIIHIIIIIHHHHHHHHHHHHHHHHHHHHHHTS-------

pLDDT: mean 93.18, std 10.28, range [41.53, 98.75]

Nearest PDB structures (foldseek):
  6e9t-assembly1_B  TM=4.931E-01  e=4.084E+00  synthetic construct
  3mac-assembly1_A  TM=2.781E-01  e=9.382E+00  Human immunodeficiency virus 1
  7dqv-assembly1_A  TM=2.036E-01  e=6.789E+00  Cyanidioschyzon merolae strain 10D